Protein AF-A0A381U786-F1 (afdb_monomer)

Solvent-accessible surface area (backbone atoms only — not comparable to full-atom values): 12556 Å² total; per-residue (Å²): 132,54,75,67,54,52,50,57,49,50,54,49,52,55,44,43,75,71,42,46,46,66,39,57,72,70,35,38,43,73,55,96,91,42,82,35,57,46,46,59,68,24,61,77,84,51,78,73,57,47,54,58,51,51,55,47,50,65,61,46,73,80,44,88,64,37,34,36,37,26,42,54,29,33,41,22,61,64,54,49,52,44,41,74,76,36,84,53,39,46,34,36,29,24,22,71,48,67,64,13,50,54,43,19,50,52,33,23,56,77,72,72,35,54,94,41,48,48,79,39,84,28,63,80,70,68,62,49,54,94,84,46,58,26,44,30,41,38,30,67,54,26,41,40,25,50,84,50,46,87,73,44,59,62,42,50,53,76,46,35,36,63,78,62,38,47,5,38,86,77,15,50,52,55,58,49,51,45,33,72,51,43,59,75,37,36,37,74,67,11,39,38,38,33,48,54,52,86,90,41,63,66,62,51,46,51,49,32,48,74,53,65,44,78,40,66,49,72,45,59,48,99,84,69,44,65,32,31,44,40,36,33,38,56,117

Secondary structure (DSSP, 8-state):
--HHHHHHHHHHHHHHHTT--HHHHHTEEEETTEEEE--TTSPPPPHHHHHHHHHHHHHHTT-SS-EEEEET-TTTHHHHHHHHH-TT-EEEEEES-HHHHHHHHHHHHHHT-TTTEEEEE-SGGGGSPTT--EEEEEE----B-GGGGGGS-HHHHTTS-GGGTB--TTS-HHHHHHHHHGGGGEEEEEEEEEE--TT-HHHHHHHHHHTT-SEEEEEE-TTS-EEEEEEEPP-

Sequence (235 aa):
MTAEDLDRFSQRVERRTRREPLQHILGTANFLGYDFQVSAEVLIPRPETELLVELALEFLRHLPNPSVFDLGTGSGCIALALAKRCSKAGIIGSDVSKEALVLARANAVSLGTLGQVEFRHADGLAALAKGEQVDLILSNPPYIPTANIDTLQPEVRDHDPRLALDGGADGMLFYRLLAEEGQSHLKSGAKLMAEFGDGQAAAIVDLFSQAGWPSVTTANDLSHQPRIVIASAGH

Mean predicted aligned error: 3.41 Å

Radius of gyration: 18.09 Å; Cα contacts (8 Å, |Δi|>4): 467; chains: 1; bounding box: 55×30×48 Å

Organism: NCBI:txid408172

pLDDT: mean 95.6, std 4.02, range [63.59, 98.81]

Structure (mmCIF, N/CA/C/O backbone):
data_AF-A0A381U786-F1
#
_entry.id   AF-A0A381U786-F1
#
loop_
_atom_site.group_PDB
_atom_site.id
_atom_site.type_symbol
_atom_site.label_atom_id
_atom_site.label_alt_id
_atom_site.label_comp_id
_atom_site.label_asym_id
_atom_site.label_entity_id
_atom_site.label_seq_id
_atom_site.pdbx_PDB_ins_code
_atom_site.Cartn_x
_atom_site.Cartn_y
_atom_site.Cartn_z
_atom_site.occupancy
_atom_site.B_iso_or_equiv
_atom_site.auth_seq_id
_atom_site.auth_comp_id
_atom_site.auth_asym_id
_atom_site.auth_atom_id
_atom_site.pdbx_PDB_model_num
ATOM 1 N N . MET A 1 1 ? 30.658 10.415 -23.463 1.00 66.88 1 MET A N 1
ATOM 2 C CA . MET A 1 1 ? 29.997 9.100 -23.565 1.00 66.88 1 MET A CA 1
ATOM 3 C C . MET A 1 1 ? 31.006 8.118 -24.109 1.00 66.88 1 MET A C 1
ATOM 5 O O . MET A 1 1 ? 31.568 8.380 -25.169 1.00 66.88 1 MET A O 1
ATOM 9 N N . THR A 1 2 ? 31.290 7.060 -23.359 1.00 91.00 2 THR A N 1
ATOM 10 C CA . THR A 1 2 ? 32.125 5.947 -23.829 1.00 91.00 2 THR A CA 1
ATOM 11 C C . THR A 1 2 ? 31.321 5.037 -24.768 1.00 91.00 2 THR A C 1
ATOM 13 O O . THR A 1 2 ? 30.099 5.168 -24.874 1.00 91.00 2 THR A O 1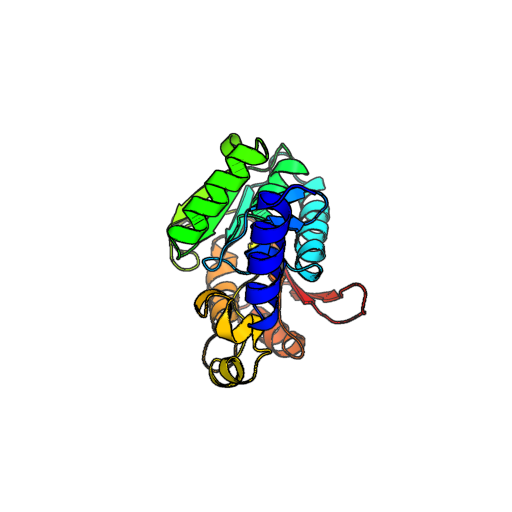
ATOM 16 N N . ALA A 1 3 ? 31.988 4.105 -25.454 1.00 88.44 3 ALA A N 1
ATOM 17 C CA . ALA A 1 3 ? 31.300 3.072 -26.234 1.00 88.44 3 ALA A CA 1
ATOM 18 C C . ALA A 1 3 ? 30.391 2.192 -25.348 1.00 88.44 3 ALA A C 1
ATOM 20 O O . ALA A 1 3 ? 29.288 1.846 -25.756 1.00 88.44 3 ALA A O 1
ATOM 21 N N . GLU A 1 4 ? 30.812 1.914 -24.110 1.00 88.06 4 GLU A N 1
ATOM 22 C CA . GLU A 1 4 ? 30.014 1.186 -23.113 1.00 88.06 4 GLU A CA 1
ATOM 23 C C . GLU A 1 4 ? 28.773 1.978 -22.666 1.00 88.06 4 GLU A C 1
ATOM 25 O O . GLU A 1 4 ? 27.695 1.406 -22.497 1.00 88.06 4 GLU A O 1
ATOM 30 N N . ASP A 1 5 ? 28.881 3.305 -22.515 1.00 87.94 5 ASP A N 1
ATOM 31 C CA . ASP A 1 5 ? 27.724 4.152 -22.197 1.00 87.94 5 ASP A CA 1
ATOM 32 C C . ASP A 1 5 ? 26.685 4.144 -23.328 1.00 87.94 5 ASP A C 1
ATOM 34 O O . ASP A 1 5 ? 25.482 4.129 -23.061 1.00 87.94 5 ASP A O 1
ATOM 38 N N . LEU A 1 6 ? 27.148 4.160 -24.583 1.00 89.88 6 LEU A N 1
ATOM 39 C CA . LEU A 1 6 ? 26.306 4.089 -25.782 1.00 89.88 6 LEU A CA 1
ATOM 40 C C . LEU A 1 6 ? 25.587 2.743 -25.897 1.00 89.88 6 LEU A C 1
ATOM 42 O O . LEU A 1 6 ? 24.395 2.719 -26.211 1.00 89.88 6 LEU A O 1
ATOM 46 N N . ASP A 1 7 ? 26.283 1.644 -25.614 1.00 91.94 7 ASP A N 1
ATOM 47 C CA . ASP A 1 7 ? 25.706 0.299 -25.619 1.00 91.94 7 ASP A CA 1
ATOM 48 C C . ASP A 1 7 ? 24.622 0.156 -24.537 1.00 91.94 7 ASP A C 1
ATOM 50 O O . ASP A 1 7 ? 23.469 -0.162 -24.837 1.00 91.94 7 ASP A O 1
ATOM 54 N N . ARG A 1 8 ? 24.927 0.549 -23.291 1.00 90.31 8 ARG A N 1
ATOM 55 C CA . ARG A 1 8 ? 23.951 0.540 -22.187 1.00 90.31 8 ARG A CA 1
ATOM 56 C C . ARG A 1 8 ? 22.736 1.426 -22.475 1.00 90.31 8 ARG A C 1
ATOM 58 O O . ARG A 1 8 ? 21.612 1.061 -22.131 1.00 90.31 8 ARG A O 1
ATOM 65 N N . PHE A 1 9 ? 22.938 2.597 -23.079 1.00 92.25 9 PHE A N 1
ATOM 66 C CA . PHE A 1 9 ? 21.837 3.470 -23.490 1.00 92.25 9 PHE A CA 1
ATOM 67 C C . PHE A 1 9 ? 20.965 2.807 -24.563 1.00 92.25 9 PHE A C 1
ATOM 69 O O . PHE A 1 9 ? 19.743 2.781 -24.421 1.00 92.25 9 PHE A O 1
ATOM 76 N N . SER A 1 10 ? 21.581 2.219 -25.587 1.00 93.94 10 SER A N 1
ATOM 77 C CA . SER A 1 10 ? 20.871 1.557 -26.687 1.00 93.94 10 SER A CA 1
ATOM 78 C C . SER A 1 10 ? 20.023 0.384 -26.189 1.00 93.94 10 SER A C 1
ATOM 80 O O . SER A 1 10 ? 18.850 0.288 -26.545 1.00 93.94 10 SER A O 1
ATOM 82 N N . GLN A 1 11 ? 20.555 -0.432 -25.274 1.00 94.19 11 GLN A N 1
ATOM 83 C CA . GLN A 1 11 ? 19.814 -1.529 -24.638 1.00 94.19 11 GLN A CA 1
ATOM 84 C C . GLN A 1 11 ? 18.596 -1.033 -23.840 1.00 94.19 11 GLN A C 1
ATOM 86 O O . GLN A 1 11 ? 17.520 -1.630 -23.891 1.00 94.19 11 GLN A O 1
ATOM 91 N N . ARG A 1 12 ? 18.728 0.086 -23.113 1.00 95.25 12 ARG A N 1
ATOM 92 C CA . ARG A 1 12 ? 17.601 0.701 -22.387 1.00 95.25 12 ARG A CA 1
ATOM 93 C C . ARG A 1 12 ? 16.535 1.239 -23.338 1.00 95.25 12 ARG A C 1
ATOM 95 O O . ARG A 1 12 ? 15.347 1.079 -23.066 1.00 95.25 12 ARG A O 1
ATOM 102 N N . VAL A 1 13 ? 16.942 1.848 -24.452 1.00 95.62 13 VAL A N 1
ATOM 103 C CA . VAL A 1 13 ? 16.013 2.309 -25.493 1.00 95.62 13 VAL A CA 1
ATOM 104 C C . VAL A 1 13 ? 15.266 1.123 -26.100 1.00 95.62 13 VAL A C 1
ATOM 106 O O . VAL A 1 13 ? 14.046 1.188 -26.211 1.00 95.62 13 VAL A O 1
ATOM 109 N N . GLU A 1 14 ? 15.950 0.022 -26.414 1.00 95.94 14 GLU A N 1
ATOM 110 C CA . GLU A 1 14 ? 15.326 -1.195 -26.950 1.00 95.94 14 GLU A CA 1
ATOM 111 C C . GLU A 1 14 ? 14.306 -1.812 -25.980 1.00 95.94 14 GLU A C 1
ATOM 113 O O . GLU A 1 14 ? 13.208 -2.194 -26.380 1.00 95.94 14 GLU A O 1
ATOM 118 N N . ARG A 1 15 ? 14.614 -1.853 -24.681 1.00 95.62 15 ARG A N 1
ATOM 119 C CA . ARG A 1 15 ? 13.635 -2.248 -23.656 1.00 95.62 15 ARG A CA 1
ATOM 120 C C . ARG A 1 15 ? 12.416 -1.321 -23.658 1.00 95.62 15 ARG A C 1
ATOM 122 O O . ARG A 1 15 ? 11.277 -1.789 -23.662 1.00 95.62 15 ARG A O 1
ATOM 129 N N . ARG A 1 16 ? 12.628 -0.003 -23.759 1.00 95.94 16 ARG A N 1
ATOM 130 C CA . ARG A 1 16 ? 11.529 0.975 -23.800 1.00 95.94 16 ARG A CA 1
ATOM 131 C C . ARG A 1 16 ? 10.672 0.856 -25.062 1.00 95.94 16 ARG A C 1
ATOM 133 O O . ARG A 1 16 ? 9.459 1.044 -24.967 1.00 95.94 16 ARG A O 1
ATOM 140 N N . THR A 1 17 ? 11.240 0.517 -26.225 1.00 95.25 17 THR A N 1
ATOM 141 C CA . THR A 1 17 ? 10.441 0.299 -27.451 1.00 95.25 17 THR A CA 1
ATOM 142 C C . THR A 1 17 ? 9.514 -0.911 -27.333 1.00 95.25 17 THR A C 1
ATOM 144 O O . THR A 1 17 ? 8.448 -0.917 -27.947 1.00 95.25 17 THR A O 1
ATOM 147 N N . ARG A 1 18 ? 9.845 -1.882 -26.470 1.00 94.19 18 ARG A N 1
ATOM 148 C CA . ARG A 1 18 ? 8.978 -3.013 -26.084 1.00 94.19 18 ARG A CA 1
ATOM 149 C C . ARG A 1 18 ? 7.947 -2.665 -25.008 1.00 94.19 18 ARG A C 1
ATOM 151 O O . ARG A 1 18 ? 7.365 -3.558 -24.401 1.00 94.19 18 ARG A O 1
ATOM 158 N N . ARG A 1 19 ? 7.713 -1.371 -24.776 1.00 94.62 19 ARG A N 1
ATOM 159 C CA . ARG A 1 19 ? 6.776 -0.848 -23.775 1.00 94.62 19 ARG A CA 1
ATOM 160 C C . ARG A 1 19 ? 7.134 -1.208 -22.332 1.00 94.62 19 ARG A C 1
ATOM 162 O O . ARG A 1 19 ? 6.302 -1.002 -21.462 1.00 94.62 19 ARG A O 1
ATOM 169 N N . GLU A 1 20 ? 8.359 -1.650 -22.043 1.00 94.62 20 GLU A N 1
ATOM 170 C CA . GLU A 1 20 ? 8.771 -1.851 -20.653 1.00 94.62 20 GLU A CA 1
ATOM 171 C C . GLU A 1 20 ? 8.725 -0.505 -19.896 1.00 94.62 20 GLU A C 1
ATOM 173 O O . GLU A 1 20 ? 9.174 0.516 -20.450 1.00 94.62 20 GLU A O 1
ATOM 178 N N . PRO A 1 21 ? 8.148 -0.449 -18.680 1.00 94.19 21 PRO A N 1
ATOM 179 C CA . PRO A 1 21 ? 8.106 0.770 -17.884 1.00 94.19 21 PRO A CA 1
ATOM 180 C C . PRO A 1 21 ? 9.503 1.337 -17.627 1.00 94.19 21 PRO A C 1
ATOM 182 O O . PRO A 1 21 ? 10.450 0.605 -17.337 1.00 94.19 21 PRO A O 1
ATOM 185 N N . LEU A 1 22 ? 9.642 2.666 -17.690 1.00 94.25 22 LEU A N 1
ATOM 186 C CA . LEU A 1 22 ? 10.935 3.330 -17.490 1.00 94.25 22 LEU A CA 1
ATOM 187 C C . LEU A 1 22 ? 11.546 2.979 -16.126 1.00 94.25 22 LEU A C 1
ATOM 189 O O . LEU A 1 22 ? 12.752 2.783 -16.022 1.00 94.25 22 LEU A O 1
ATOM 193 N N . GLN A 1 23 ? 10.714 2.854 -15.099 1.00 95.62 23 GLN A N 1
ATOM 194 C CA . GLN A 1 23 ? 11.118 2.524 -13.741 1.00 95.62 23 GLN A CA 1
ATOM 195 C C . GLN A 1 23 ? 11.727 1.117 -13.658 1.00 95.62 23 GLN A C 1
ATOM 197 O O . GLN A 1 23 ? 12.756 0.951 -13.016 1.00 95.62 23 GLN A O 1
ATOM 202 N N . HIS A 1 24 ? 11.193 0.126 -14.383 1.00 93.50 24 HIS A N 1
ATOM 203 C CA . HIS A 1 24 ? 11.803 -1.213 -14.486 1.00 93.50 24 HIS A CA 1
ATOM 204 C C . HIS A 1 24 ? 13.113 -1.196 -15.287 1.00 93.50 24 HIS A C 1
ATOM 206 O O . HIS A 1 24 ? 14.070 -1.905 -14.965 1.00 93.50 24 HIS A O 1
ATOM 212 N N . ILE A 1 25 ? 13.211 -0.327 -16.296 1.00 94.19 25 ILE A N 1
ATOM 213 C CA . ILE A 1 25 ? 14.449 -0.129 -17.064 1.00 94.19 25 ILE A CA 1
ATOM 214 C C . ILE A 1 25 ? 15.551 0.497 -16.198 1.00 94.19 25 ILE A C 1
ATOM 216 O O . ILE A 1 25 ? 16.721 0.117 -16.313 1.00 94.19 25 ILE A O 1
ATOM 220 N N . LEU A 1 26 ? 15.191 1.461 -15.349 1.00 94.31 26 LEU A N 1
ATOM 221 C CA . LEU A 1 26 ? 16.103 2.139 -14.426 1.00 94.31 26 LEU A CA 1
ATOM 222 C C . LEU A 1 26 ? 16.361 1.332 -13.144 1.00 94.31 26 LEU A C 1
ATOM 224 O O . LEU A 1 26 ? 17.402 1.523 -12.520 1.00 94.31 26 LEU A O 1
ATOM 228 N N . GLY A 1 27 ? 15.452 0.424 -12.787 1.00 95.62 27 GLY A N 1
ATOM 229 C CA . GLY A 1 27 ? 15.456 -0.337 -11.537 1.00 95.62 27 GLY A CA 1
ATOM 230 C C . GLY A 1 27 ? 15.016 0.478 -10.319 1.00 95.62 27 GLY A C 1
ATOM 231 O O . GLY A 1 27 ? 15.157 -0.001 -9.197 1.00 95.62 27 GLY A O 1
ATOM 232 N N . THR A 1 28 ? 14.521 1.705 -10.513 1.00 96.56 28 THR A N 1
ATOM 233 C CA . THR A 1 28 ? 14.119 2.606 -9.429 1.00 96.56 28 THR A CA 1
ATOM 234 C C . THR A 1 28 ? 12.859 3.406 -9.758 1.00 96.56 28 THR A C 1
ATOM 236 O O . THR A 1 28 ? 12.573 3.714 -10.918 1.00 96.56 28 THR A O 1
ATOM 239 N N . ALA A 1 29 ? 12.115 3.768 -8.715 1.00 96.56 29 ALA A N 1
ATOM 240 C CA . ALA A 1 29 ? 10.986 4.687 -8.755 1.00 96.56 29 ALA A CA 1
ATOM 241 C C . ALA A 1 29 ? 11.076 5.661 -7.572 1.00 96.56 29 ALA A C 1
ATOM 243 O O . ALA A 1 29 ? 11.415 5.256 -6.461 1.00 96.56 29 ALA A O 1
ATOM 244 N N . ASN A 1 30 ? 10.771 6.938 -7.809 1.00 96.75 30 ASN A N 1
ATOM 245 C CA . ASN A 1 30 ? 10.670 7.919 -6.734 1.00 96.75 30 ASN A CA 1
ATOM 246 C C . ASN A 1 30 ? 9.259 7.885 -6.138 1.00 96.75 30 ASN A C 1
ATOM 248 O O . ASN A 1 30 ? 8.284 7.846 -6.887 1.00 96.75 30 ASN A O 1
ATOM 252 N N . PHE A 1 31 ? 9.166 7.900 -4.812 1.00 97.31 31 PHE A N 1
ATOM 253 C CA . PHE A 1 31 ? 7.909 7.966 -4.074 1.00 97.31 31 PHE A CA 1
ATOM 254 C C . PHE A 1 31 ? 8.119 8.800 -2.810 1.00 97.31 31 PHE A C 1
ATOM 256 O O . PHE A 1 31 ? 9.002 8.503 -1.995 1.00 97.31 31 PHE A O 1
ATOM 263 N N . LEU A 1 32 ? 7.352 9.880 -2.654 1.00 95.69 32 LEU A N 1
ATOM 264 C CA . LEU A 1 32 ? 7.455 10.833 -1.542 1.00 95.69 32 LEU A CA 1
ATOM 265 C C . LEU A 1 32 ? 8.864 11.417 -1.325 1.00 95.69 32 LEU A C 1
ATOM 267 O O . LEU A 1 32 ? 9.241 11.757 -0.194 1.00 95.69 32 LEU A O 1
ATOM 271 N N . GLY A 1 33 ? 9.634 11.557 -2.407 1.00 95.44 33 GLY A N 1
ATOM 272 C CA . GLY A 1 33 ? 11.005 12.069 -2.386 1.00 95.44 33 GLY A CA 1
ATOM 273 C C . GLY A 1 33 ? 12.069 11.033 -2.011 1.00 95.44 33 GLY A C 1
ATOM 274 O O . GLY A 1 33 ? 13.228 11.408 -1.837 1.00 95.44 33 GLY A O 1
ATOM 275 N N . TYR A 1 34 ? 11.711 9.752 -1.901 1.00 96.62 34 TYR A N 1
ATOM 276 C CA . TYR A 1 34 ? 12.648 8.650 -1.679 1.00 96.62 34 TYR A CA 1
ATOM 277 C C . TYR A 1 34 ? 12.737 7.759 -2.915 1.00 96.62 34 TYR A C 1
ATOM 279 O O . TYR A 1 34 ? 11.727 7.483 -3.559 1.00 96.62 34 TYR A O 1
ATOM 287 N N . ASP A 1 35 ? 13.941 7.280 -3.219 1.00 96.94 35 ASP A N 1
ATOM 288 C CA . ASP A 1 35 ? 14.151 6.334 -4.309 1.00 96.94 35 ASP A CA 1
ATOM 289 C C . ASP A 1 35 ? 13.998 4.900 -3.798 1.00 96.94 35 ASP A C 1
ATOM 291 O O . ASP A 1 35 ? 14.733 4.448 -2.915 1.00 96.94 35 ASP A O 1
ATOM 295 N N . PHE A 1 36 ? 13.043 4.186 -4.383 1.00 97.69 36 PHE A N 1
ATOM 296 C CA . PHE A 1 36 ? 12.785 2.774 -4.145 1.00 97.69 36 PHE A CA 1
ATOM 297 C C . PHE A 1 36 ? 13.307 1.959 -5.314 1.00 97.69 36 PHE A C 1
ATOM 299 O O . PHE A 1 36 ? 13.051 2.287 -6.471 1.00 97.69 36 PHE A O 1
ATOM 306 N N . GLN A 1 37 ? 14.002 0.869 -5.020 1.00 97.62 37 GLN A N 1
ATOM 307 C CA . GLN A 1 37 ? 14.267 -0.179 -5.991 1.00 97.62 37 GLN A CA 1
ATOM 308 C C . GLN A 1 37 ? 12.944 -0.836 -6.393 1.00 97.62 37 GLN A C 1
ATOM 310 O O . GLN A 1 37 ? 1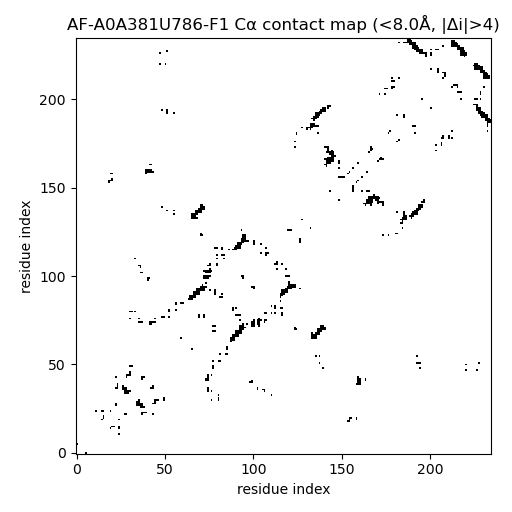2.113 -1.149 -5.533 1.00 97.62 37 GLN A O 1
ATOM 315 N N . VAL A 1 38 ? 12.766 -1.046 -7.695 1.00 96.25 38 VAL A N 1
ATOM 316 C CA . VAL A 1 38 ? 11.599 -1.715 -8.286 1.00 96.25 38 VAL A CA 1
ATOM 317 C C . VAL A 1 38 ? 12.042 -2.767 -9.298 1.00 96.25 38 VAL A C 1
ATOM 319 O O . VAL A 1 38 ? 13.110 -2.660 -9.906 1.00 96.25 38 VAL A O 1
ATOM 322 N N . SER A 1 39 ? 11.212 -3.785 -9.484 1.00 92.75 39 SER A N 1
ATOM 323 C CA . SER A 1 39 ? 11.396 -4.855 -10.464 1.00 92.75 39 SER A CA 1
ATOM 324 C C . SER A 1 39 ? 10.029 -5.347 -10.941 1.00 92.75 39 SER A C 1
ATOM 326 O O . SER A 1 39 ? 9.010 -4.968 -10.373 1.00 92.75 39 SER A O 1
ATOM 328 N N . ALA A 1 40 ? 10.012 -6.249 -11.925 1.00 91.25 40 ALA A N 1
ATOM 329 C CA . ALA A 1 40 ? 8.784 -6.876 -12.427 1.00 91.25 40 ALA A CA 1
ATOM 330 C C . ALA A 1 40 ? 8.010 -7.705 -11.374 1.00 91.25 40 ALA A C 1
ATOM 332 O O . ALA A 1 40 ? 6.904 -8.161 -11.643 1.00 91.25 40 ALA A O 1
ATOM 333 N N . GLU A 1 41 ? 8.579 -7.908 -10.181 1.00 91.94 41 GLU A N 1
ATOM 334 C CA . GLU A 1 41 ? 7.953 -8.651 -9.080 1.00 91.94 41 GLU A CA 1
ATOM 335 C C . GLU A 1 41 ? 6.983 -7.792 -8.253 1.00 91.94 41 GLU A C 1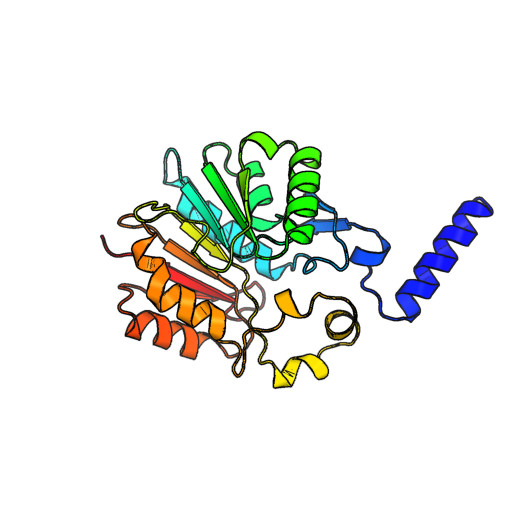
ATOM 337 O O . GLU A 1 41 ? 6.274 -8.316 -7.396 1.00 91.94 41 GLU A O 1
ATOM 342 N N . VAL A 1 42 ? 6.949 -6.471 -8.470 1.00 93.25 42 VAL A N 1
ATOM 343 C CA . VAL A 1 42 ? 6.117 -5.537 -7.696 1.00 93.25 42 VAL A CA 1
ATOM 344 C C . VAL A 1 42 ? 5.438 -4.512 -8.592 1.00 93.25 42 VAL A C 1
ATOM 346 O O . VAL A 1 42 ? 5.939 -4.164 -9.657 1.00 93.25 42 VAL A O 1
ATOM 349 N N . LEU A 1 43 ? 4.316 -3.971 -8.120 1.00 93.44 43 LEU A N 1
ATOM 350 C CA . LEU A 1 43 ? 3.717 -2.793 -8.734 1.00 93.44 43 LEU A CA 1
ATOM 351 C C . LEU A 1 43 ? 4.640 -1.580 -8.544 1.00 93.44 43 LEU A C 1
ATOM 353 O O . LEU A 1 43 ? 5.122 -1.307 -7.439 1.00 93.44 43 LEU A O 1
ATOM 357 N N . ILE A 1 44 ? 4.860 -0.826 -9.620 1.00 94.50 44 ILE A N 1
ATOM 358 C CA . ILE A 1 44 ? 5.574 0.452 -9.556 1.00 94.50 44 ILE A CA 1
ATOM 359 C C . ILE A 1 44 ? 4.766 1.424 -8.675 1.00 94.50 44 ILE A C 1
ATOM 361 O O . ILE A 1 44 ? 3.592 1.647 -8.984 1.00 94.50 44 ILE A O 1
ATOM 365 N N . PRO A 1 45 ? 5.366 2.042 -7.634 1.00 93.62 45 PRO A N 1
ATOM 366 C CA . PRO A 1 45 ? 4.687 3.036 -6.805 1.00 93.62 45 PRO A CA 1
ATOM 367 C C . PRO A 1 45 ? 4.034 4.134 -7.649 1.00 93.62 45 PRO A C 1
ATOM 369 O O . PRO A 1 45 ? 4.657 4.675 -8.570 1.00 93.62 45 PRO A O 1
ATOM 372 N N . ARG A 1 46 ? 2.771 4.445 -7.351 1.00 90.44 46 ARG A N 1
ATOM 373 C CA . ARG A 1 46 ? 1.975 5.425 -8.096 1.00 90.44 46 ARG A CA 1
ATOM 374 C C . ARG A 1 46 ? 1.888 6.747 -7.325 1.00 90.44 46 ARG A C 1
ATOM 376 O O . ARG A 1 46 ? 1.837 6.712 -6.095 1.00 90.44 46 ARG A O 1
ATOM 383 N N . PRO A 1 47 ? 1.860 7.904 -8.013 1.00 87.81 47 PRO A N 1
ATOM 384 C CA . PRO A 1 47 ? 1.683 9.201 -7.359 1.00 87.81 47 PRO A CA 1
ATOM 385 C C . PRO A 1 47 ? 0.411 9.282 -6.506 1.00 87.81 47 PRO A C 1
ATOM 387 O O . PRO A 1 47 ? 0.417 9.892 -5.444 1.00 87.81 47 PRO A O 1
ATOM 390 N N . GLU A 1 48 ? -0.673 8.635 -6.928 1.00 88.00 48 GLU A N 1
ATOM 391 C CA . GLU A 1 48 ? -1.943 8.596 -6.199 1.00 88.00 48 GLU A CA 1
ATOM 392 C C . GLU A 1 48 ? -1.788 7.941 -4.816 1.00 88.00 48 GLU A C 1
ATOM 394 O O . GLU A 1 48 ? -2.387 8.402 -3.843 1.00 88.00 48 GLU A O 1
ATOM 399 N N . THR A 1 49 ? -0.904 6.945 -4.696 1.00 94.31 49 THR A N 1
ATOM 400 C CA . THR A 1 49 ? -0.597 6.261 -3.432 1.00 94.31 49 THR A CA 1
ATOM 401 C C . THR A 1 49 ? 0.121 7.179 -2.431 1.00 94.31 49 THR A C 1
ATOM 403 O O . THR A 1 49 ? 0.114 6.911 -1.228 1.00 94.31 49 THR A O 1
ATOM 406 N N . GLU A 1 50 ? 0.706 8.300 -2.869 1.00 96.06 50 GLU A N 1
ATOM 407 C CA . GLU A 1 50 ? 1.295 9.288 -1.955 1.00 96.06 50 GLU A CA 1
ATOM 408 C C . GLU A 1 50 ? 0.231 9.897 -1.030 1.00 96.06 50 GLU A C 1
ATOM 410 O O . GLU A 1 50 ? 0.481 10.053 0.169 1.00 96.06 50 GLU A O 1
ATOM 415 N N . LEU A 1 51 ? -0.988 10.126 -1.540 1.00 96.25 51 LEU A N 1
ATOM 416 C CA . LEU A 1 51 ? -2.116 10.631 -0.751 1.00 96.25 51 LEU A CA 1
ATOM 417 C C . LEU A 1 51 ? -2.480 9.684 0.401 1.00 96.25 51 LEU A C 1
ATOM 419 O O . LEU A 1 51 ? -2.786 10.139 1.503 1.00 96.25 51 LEU A O 1
ATOM 423 N N . LEU A 1 52 ? -2.426 8.366 0.174 1.00 97.88 52 LEU A N 1
ATOM 424 C CA . LEU A 1 52 ? -2.695 7.369 1.214 1.00 97.88 52 LEU A CA 1
ATOM 425 C C . LEU A 1 52 ? -1.735 7.538 2.401 1.00 97.88 52 LEU A C 1
ATOM 427 O O . LEU A 1 52 ? -2.156 7.520 3.559 1.00 97.88 52 LEU A O 1
ATOM 431 N N . VAL A 1 53 ? -0.449 7.758 2.119 1.00 98.06 53 VAL A N 1
ATOM 432 C CA . VAL A 1 53 ? 0.575 7.984 3.148 1.00 98.06 53 VAL A CA 1
ATOM 433 C C . VAL A 1 53 ? 0.396 9.343 3.828 1.00 98.06 53 VAL A C 1
ATOM 435 O O . VAL A 1 53 ? 0.598 9.448 5.038 1.00 98.06 53 VAL A O 1
ATOM 438 N N . GLU A 1 54 ? -0.001 10.385 3.102 1.00 97.38 54 GLU A N 1
ATOM 439 C CA . GLU A 1 54 ? -0.287 11.701 3.689 1.00 97.38 54 GLU A CA 1
ATOM 440 C C . GLU A 1 54 ? -1.449 11.646 4.690 1.00 97.38 54 GLU A C 1
ATOM 442 O O . GLU A 1 54 ? -1.309 12.114 5.825 1.00 97.38 54 GLU A O 1
ATOM 447 N N . LEU A 1 55 ? -2.557 11.001 4.315 1.00 98.00 55 LEU A N 1
ATOM 448 C CA . LEU A 1 55 ? -3.719 10.789 5.185 1.00 98.00 55 LEU A CA 1
ATOM 449 C C . LEU A 1 55 ? -3.365 9.932 6.406 1.00 98.00 55 LEU A C 1
ATOM 451 O O . LEU A 1 55 ? -3.789 10.230 7.528 1.00 98.00 55 LEU A O 1
ATOM 455 N N . ALA A 1 56 ? -2.544 8.899 6.205 1.00 98.25 56 ALA A N 1
ATOM 456 C CA . ALA A 1 56 ? -2.008 8.095 7.292 1.00 98.25 56 ALA A CA 1
ATOM 457 C C . ALA A 1 56 ? -1.215 8.966 8.276 1.00 98.25 56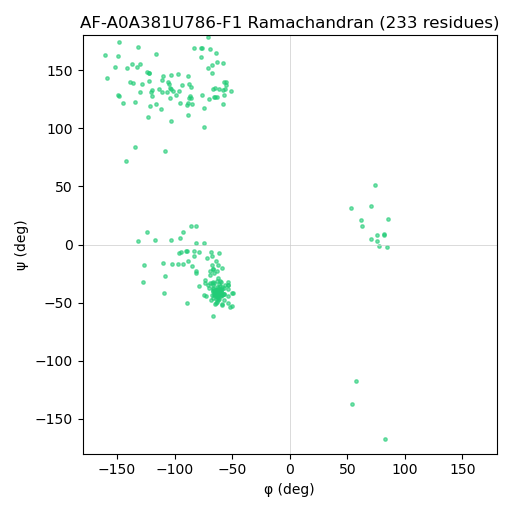 ALA A C 1
ATOM 459 O O . ALA A 1 56 ? -1.506 8.965 9.469 1.00 98.25 56 ALA A O 1
ATOM 460 N N . LEU A 1 57 ? -0.259 9.768 7.802 1.00 98.00 57 LEU A N 1
ATOM 461 C CA . LEU A 1 57 ? 0.549 10.642 8.660 1.00 98.00 57 LEU A CA 1
ATOM 462 C C . LEU A 1 57 ? -0.298 11.662 9.427 1.00 98.00 57 LEU A C 1
ATOM 464 O O . LEU A 1 57 ? -0.023 11.916 10.604 1.00 98.00 57 LEU A O 1
ATOM 468 N N . GLU A 1 58 ? -1.335 12.221 8.800 1.00 97.62 58 GLU A N 1
ATOM 469 C CA . GLU A 1 58 ? -2.259 13.129 9.477 1.00 97.62 58 GLU A CA 1
ATOM 470 C C . GLU A 1 58 ? -2.977 12.451 10.648 1.00 97.62 58 GLU A C 1
ATOM 472 O O . GLU A 1 58 ? -3.103 13.042 11.722 1.00 97.62 58 GLU A O 1
ATOM 477 N N . PHE A 1 59 ? -3.421 11.210 10.469 1.00 97.12 59 PHE A N 1
ATOM 478 C CA . PHE A 1 59 ? -4.049 10.448 11.541 1.00 97.12 59 PHE A CA 1
ATOM 479 C C . PHE A 1 59 ? -3.040 10.078 12.642 1.00 97.12 59 PHE A C 1
ATOM 481 O O . PHE A 1 59 ? -3.286 10.311 13.828 1.00 97.12 59 PHE A O 1
ATOM 488 N N . LEU A 1 60 ? -1.872 9.565 12.253 1.00 96.94 60 LEU A N 1
ATOM 489 C CA . LEU A 1 60 ? -0.864 9.035 13.171 1.00 96.94 60 LEU A CA 1
ATOM 490 C C . LEU A 1 60 ? -0.188 10.109 14.034 1.00 96.94 60 LEU A C 1
ATOM 492 O O . LEU A 1 60 ? 0.250 9.795 15.141 1.00 96.94 60 LEU A O 1
ATOM 496 N N . ARG A 1 61 ? -0.115 11.375 13.590 1.00 94.94 61 ARG A N 1
ATOM 497 C CA . ARG A 1 61 ? 0.557 12.463 14.342 1.00 94.94 61 ARG A CA 1
ATOM 498 C C . ARG A 1 61 ? -0.026 12.708 15.738 1.00 94.94 61 ARG A C 1
ATOM 500 O O . ARG A 1 61 ? 0.629 13.324 16.576 1.00 94.94 61 ARG A O 1
ATOM 507 N N . HIS A 1 62 ? -1.260 12.266 15.972 1.00 91.88 62 HIS A N 1
ATOM 508 C CA . HIS A 1 62 ? -1.963 12.412 17.245 1.00 91.88 62 HIS A CA 1
ATOM 509 C C . HIS A 1 62 ? -1.735 11.231 18.202 1.00 91.88 62 HIS A C 1
ATOM 511 O O . HIS A 1 62 ? -2.172 11.290 19.351 1.00 91.88 62 HIS A O 1
ATOM 517 N N . LEU A 1 63 ? -1.039 10.180 17.758 1.00 95.19 63 LEU A N 1
ATOM 518 C CA . LEU A 1 63 ? -0.786 8.965 18.525 1.00 95.19 63 LEU A CA 1
ATOM 519 C C . LEU A 1 63 ? 0.670 8.926 19.025 1.00 95.19 63 LEU A C 1
ATOM 521 O O . LEU A 1 63 ? 1.590 9.275 18.284 1.00 95.19 63 LEU A O 1
ATOM 525 N N . PRO A 1 64 ? 0.924 8.502 20.278 1.00 93.00 64 PRO A N 1
ATOM 526 C CA . PRO A 1 64 ? 2.267 8.550 20.851 1.00 93.00 64 PRO A CA 1
ATOM 527 C C . PRO A 1 64 ? 3.226 7.504 20.263 1.00 93.00 64 PRO A C 1
ATOM 529 O O . PRO A 1 64 ? 4.365 7.858 19.975 1.00 93.00 64 PRO A O 1
ATOM 532 N N . ASN A 1 65 ? 2.781 6.253 20.095 1.00 95.19 65 ASN A N 1
ATOM 533 C CA . ASN A 1 65 ? 3.554 5.131 19.540 1.00 95.19 65 ASN A CA 1
ATOM 534 C C . ASN A 1 65 ? 2.626 4.272 18.662 1.00 95.19 65 ASN A C 1
ATOM 536 O O . ASN A 1 65 ? 2.174 3.213 19.108 1.00 95.19 65 ASN A O 1
ATOM 540 N N . PRO A 1 66 ? 2.225 4.769 17.481 1.00 97.19 66 PRO A N 1
ATOM 541 C CA . PRO A 1 66 ? 1.239 4.077 16.670 1.00 97.19 66 PRO A CA 1
ATOM 542 C C . PRO A 1 66 ? 1.768 2.752 16.122 1.00 97.19 66 PRO A C 1
ATOM 544 O O . PRO A 1 66 ? 2.943 2.617 15.794 1.00 97.19 66 PRO A O 1
ATOM 547 N N . SER A 1 67 ? 0.867 1.794 15.971 1.00 98.12 67 SER A N 1
ATOM 548 C CA . SER A 1 67 ? 1.091 0.534 15.266 1.00 98.12 67 SER A CA 1
ATOM 549 C C . SER A 1 67 ? 0.357 0.554 13.930 1.00 98.12 67 SER A C 1
ATOM 551 O O . SER A 1 67 ? -0.817 0.923 13.880 1.00 98.12 67 SER A O 1
ATOM 553 N N . VAL A 1 68 ? 1.049 0.188 12.854 1.00 98.62 68 VAL A N 1
ATOM 554 C CA . VAL A 1 68 ? 0.538 0.250 11.480 1.00 98.62 68 VAL A CA 1
ATOM 555 C C . VAL A 1 68 ? 0.727 -1.099 10.801 1.00 98.62 68 VAL A C 1
ATOM 557 O O . VAL A 1 68 ? 1.786 -1.710 10.928 1.00 98.62 68 VAL A O 1
ATOM 560 N N . PHE A 1 69 ? -0.277 -1.537 10.052 1.00 98.81 69 PHE A N 1
ATOM 561 C CA . PHE A 1 69 ? -0.208 -2.706 9.186 1.00 98.81 69 PHE A CA 1
ATOM 562 C C . PHE A 1 69 ? -0.395 -2.285 7.725 1.00 98.81 69 PHE A C 1
ATOM 564 O O . PHE A 1 69 ? -1.419 -1.704 7.386 1.00 98.81 69 PHE A O 1
ATOM 571 N N . ASP A 1 70 ? 0.590 -2.5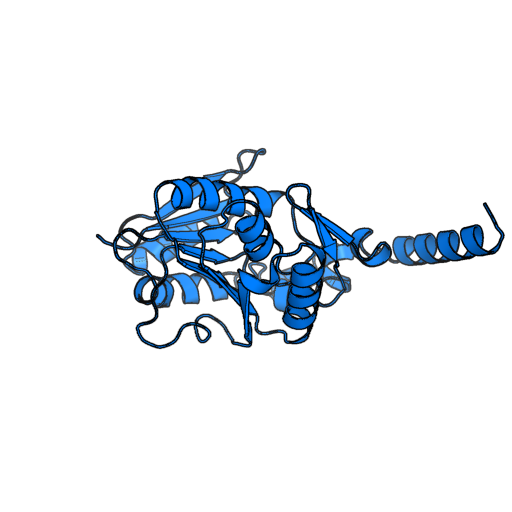65 6.879 1.00 98.81 70 ASP A N 1
ATOM 572 C CA . ASP A 1 70 ? 0.571 -2.338 5.432 1.00 98.81 70 ASP A CA 1
ATOM 573 C C . ASP A 1 70 ? 0.334 -3.679 4.717 1.00 98.81 70 ASP A C 1
ATOM 575 O O . ASP A 1 70 ? 1.202 -4.561 4.704 1.00 98.81 70 ASP A O 1
ATOM 579 N N . LEU A 1 71 ? -0.878 -3.861 4.192 1.00 98.56 71 LEU A N 1
ATOM 580 C CA . LEU A 1 71 ? -1.322 -5.064 3.493 1.00 98.56 71 LEU A CA 1
ATOM 581 C C . LEU A 1 71 ? -0.993 -4.968 2.001 1.00 98.56 71 LEU A C 1
ATOM 583 O O . LEU A 1 71 ? -1.514 -4.086 1.315 1.00 98.56 71 LEU A O 1
ATOM 587 N N . GLY A 1 72 ? -0.213 -5.924 1.492 1.00 98.06 72 GLY A N 1
ATOM 588 C CA . GLY A 1 72 ? 0.261 -5.907 0.105 1.00 98.06 72 GLY A CA 1
ATOM 589 C C . GLY A 1 72 ? 1.367 -4.871 -0.087 1.00 98.06 72 GLY A C 1
ATOM 590 O O . GLY A 1 72 ? 1.277 -4.006 -0.953 1.00 98.06 72 GLY A O 1
ATOM 591 N N . THR A 1 73 ? 2.390 -4.918 0.769 1.00 98.31 73 THR A N 1
ATOM 592 C CA . THR A 1 73 ? 3.426 -3.881 0.870 1.00 98.31 73 THR A CA 1
ATOM 593 C C . THR A 1 73 ? 4.251 -3.732 -0.416 1.00 98.31 73 THR A C 1
ATOM 595 O O . THR A 1 73 ? 4.831 -2.668 -0.656 1.00 98.31 73 THR A O 1
ATOM 598 N N . GLY A 1 74 ? 4.320 -4.763 -1.268 1.00 97.88 74 GLY A N 1
ATOM 599 C CA . GLY A 1 74 ? 5.007 -4.719 -2.556 1.00 97.88 74 GLY A CA 1
ATOM 600 C C . GLY A 1 74 ? 6.480 -4.335 -2.408 1.00 97.88 74 GLY A C 1
ATOM 601 O O . GLY A 1 74 ? 7.258 -5.013 -1.744 1.00 97.88 74 GLY A O 1
ATOM 602 N N . SER A 1 75 ? 6.870 -3.202 -2.998 1.00 97.69 75 SER A N 1
ATOM 603 C CA . SER A 1 75 ? 8.219 -2.622 -2.859 1.00 97.69 75 SER A CA 1
ATOM 604 C C . SER A 1 75 ? 8.537 -2.086 -1.452 1.00 97.69 75 SER A C 1
ATOM 606 O O . SER A 1 75 ? 9.666 -1.659 -1.194 1.00 97.69 75 SER A O 1
ATOM 608 N N . GLY A 1 76 ? 7.553 -2.067 -0.553 1.00 98.19 76 GLY A N 1
ATOM 609 C CA . GLY A 1 76 ? 7.612 -1.447 0.765 1.00 98.19 76 GLY A CA 1
ATOM 610 C C . GLY A 1 76 ? 7.346 0.058 0.752 1.00 98.19 76 GLY A C 1
ATOM 611 O O . GLY A 1 76 ? 7.584 0.710 1.764 1.00 98.19 76 GLY A O 1
ATOM 612 N N . CYS A 1 77 ? 6.917 0.646 -0.371 1.00 98.12 77 CYS A N 1
ATOM 613 C CA . CYS A 1 77 ? 6.874 2.104 -0.525 1.00 98.12 77 CYS A CA 1
ATOM 614 C C . CYS A 1 77 ? 6.017 2.820 0.535 1.00 98.12 77 CYS A C 1
ATOM 616 O O . CYS A 1 77 ? 6.484 3.800 1.118 1.00 98.12 77 CYS A O 1
ATOM 618 N N . ILE A 1 78 ? 4.836 2.288 0.870 1.00 98.56 78 ILE A N 1
ATOM 619 C CA . ILE A 1 78 ? 3.952 2.821 1.920 1.00 98.56 78 ILE A CA 1
ATOM 620 C C . ILE A 1 78 ? 4.612 2.660 3.298 1.00 98.56 78 ILE A C 1
ATOM 622 O O . ILE A 1 78 ? 4.917 3.660 3.958 1.00 98.56 78 ILE A O 1
ATOM 626 N N . ALA A 1 79 ? 4.887 1.418 3.719 1.00 98.44 79 ALA A N 1
ATOM 627 C CA . ALA A 1 79 ? 5.480 1.114 5.024 1.00 98.44 79 ALA A CA 1
ATOM 628 C C . ALA A 1 79 ? 6.786 1.881 5.294 1.00 98.44 79 ALA A C 1
ATOM 630 O O . ALA A 1 79 ? 6.995 2.431 6.378 1.00 98.44 79 ALA A O 1
ATOM 631 N N . LEU A 1 80 ? 7.681 1.951 4.310 1.00 98.50 80 LEU A N 1
ATOM 632 C CA . LEU A 1 80 ? 8.995 2.563 4.476 1.00 98.50 80 LEU A CA 1
ATOM 633 C C . LEU A 1 80 ? 8.936 4.088 4.415 1.00 98.50 80 LEU A C 1
ATOM 635 O O . LEU A 1 80 ? 9.650 4.733 5.184 1.00 98.50 80 LEU A O 1
ATOM 639 N N . ALA A 1 81 ? 8.076 4.684 3.582 1.00 98.06 81 ALA A N 1
ATOM 640 C CA . ALA A 1 81 ? 7.860 6.130 3.617 1.00 98.06 81 ALA A CA 1
ATOM 641 C C . ALA A 1 81 ? 7.283 6.572 4.972 1.00 98.06 81 ALA A C 1
ATOM 643 O O . ALA A 1 81 ? 7.733 7.576 5.535 1.00 98.06 81 ALA A O 1
ATOM 644 N N . LEU A 1 82 ? 6.365 5.786 5.546 1.00 97.94 82 LEU A N 1
ATOM 645 C CA . LEU A 1 82 ? 5.875 6.001 6.907 1.00 97.94 82 LEU A CA 1
ATOM 646 C C . LEU A 1 82 ? 6.992 5.876 7.944 1.00 97.94 82 LEU A C 1
ATOM 648 O O . LEU A 1 82 ? 7.135 6.778 8.765 1.00 97.94 82 LEU A O 1
ATOM 652 N N . ALA A 1 83 ? 7.847 4.853 7.866 1.00 97.38 83 ALA A N 1
ATOM 653 C CA . ALA A 1 83 ? 8.998 4.713 8.766 1.00 97.38 83 ALA A CA 1
ATOM 654 C C . ALA A 1 83 ? 9.987 5.894 8.669 1.00 97.38 83 ALA A C 1
ATOM 656 O O . ALA A 1 83 ? 10.635 6.258 9.652 1.00 97.38 83 ALA A O 1
ATOM 657 N N . LYS A 1 84 ? 10.123 6.525 7.493 1.00 97.31 84 LYS A N 1
ATOM 658 C CA . LYS A 1 84 ? 10.954 7.732 7.324 1.00 97.31 84 LYS A CA 1
ATOM 659 C C . LYS A 1 84 ? 10.320 8.984 7.926 1.00 97.31 84 LYS A C 1
ATOM 661 O O . LYS A 1 84 ? 11.057 9.862 8.374 1.00 97.31 84 LYS A O 1
ATOM 666 N N . ARG A 1 85 ? 8.989 9.088 7.910 1.00 96.44 85 ARG A N 1
ATOM 667 C CA . ARG A 1 85 ? 8.246 10.300 8.302 1.00 96.44 85 ARG A CA 1
ATOM 668 C C . ARG A 1 85 ? 7.630 10.227 9.707 1.00 96.44 85 ARG A C 1
ATOM 670 O O . ARG A 1 85 ? 7.318 11.268 10.278 1.00 96.44 85 ARG A O 1
ATOM 677 N N . CYS A 1 86 ? 7.508 9.037 10.292 1.00 95.44 86 CYS A N 1
ATOM 678 C CA . CYS A 1 86 ? 6.967 8.795 11.627 1.00 95.44 86 CYS A CA 1
ATOM 679 C C . CYS A 1 86 ? 7.858 7.810 12.404 1.00 95.44 86 CYS A C 1
ATOM 681 O O . CYS A 1 86 ? 7.585 6.616 12.474 1.00 95.44 86 CYS A O 1
ATOM 683 N N . SER A 1 87 ? 8.918 8.319 13.038 1.00 91.69 87 SER A N 1
ATOM 684 C CA . SER A 1 87 ? 9.933 7.486 13.710 1.00 91.69 87 SER A CA 1
ATOM 685 C C . SER A 1 87 ? 9.453 6.724 14.952 1.00 91.69 87 SER A C 1
ATOM 687 O O . SER A 1 87 ? 10.189 5.911 15.506 1.00 91.69 87 SER A O 1
ATOM 689 N N . LYS A 1 88 ? 8.241 7.023 15.434 1.00 94.00 88 LYS A N 1
ATOM 690 C CA . LYS A 1 88 ? 7.618 6.346 16.580 1.00 94.00 88 LYS A CA 1
ATOM 691 C C . LYS A 1 88 ? 6.668 5.224 16.164 1.00 94.00 88 LYS A C 1
ATOM 693 O O . LYS A 1 88 ? 6.148 4.536 17.040 1.00 94.00 88 LYS A O 1
ATOM 698 N N . ALA A 1 89 ? 6.389 5.082 14.868 1.00 96.12 89 ALA A N 1
ATOM 699 C CA . ALA A 1 89 ? 5.482 4.061 14.380 1.00 96.12 89 ALA A CA 1
ATOM 700 C C . ALA A 1 89 ? 6.168 2.689 14.381 1.00 96.12 89 ALA A C 1
ATOM 702 O O . ALA A 1 89 ? 7.248 2.532 13.815 1.00 96.12 89 ALA A O 1
ATOM 703 N N . GLY A 1 90 ? 5.525 1.692 14.987 1.00 96.94 90 GLY A N 1
ATOM 704 C CA . GLY A 1 90 ? 5.833 0.287 14.732 1.00 96.94 90 GLY A CA 1
ATOM 705 C C . GLY A 1 90 ? 5.055 -0.167 13.503 1.00 96.94 90 GLY A C 1
ATOM 706 O O . GLY A 1 90 ? 3.829 -0.065 13.495 1.00 96.94 90 GLY A O 1
ATOM 707 N N . ILE A 1 91 ? 5.744 -0.627 12.461 1.00 98.62 91 ILE A N 1
ATOM 708 C CA . ILE A 1 91 ? 5.109 -0.928 11.173 1.00 98.62 91 ILE A CA 1
ATOM 709 C C . ILE A 1 91 ? 5.310 -2.399 10.828 1.00 98.62 91 ILE A C 1
ATOM 711 O O . ILE A 1 91 ? 6.422 -2.917 10.906 1.00 98.62 91 ILE A O 1
ATOM 715 N N . ILE A 1 92 ? 4.235 -3.056 10.411 1.00 98.69 92 ILE A N 1
ATOM 716 C CA . ILE A 1 92 ? 4.257 -4.398 9.841 1.00 98.69 92 ILE A CA 1
ATOM 717 C C . ILE A 1 92 ? 3.887 -4.270 8.364 1.00 98.69 92 ILE A C 1
ATOM 719 O O . ILE A 1 92 ? 2.779 -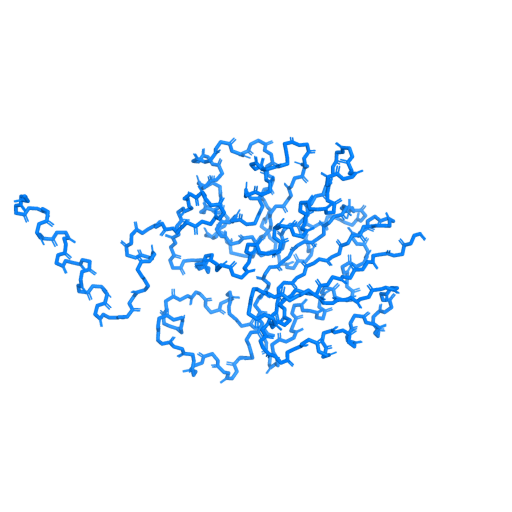3.852 8.050 1.00 98.69 92 ILE A O 1
ATOM 723 N N . GLY A 1 93 ? 4.800 -4.623 7.463 1.00 98.56 93 GLY A N 1
ATOM 724 C CA . GLY A 1 93 ? 4.516 -4.771 6.035 1.00 98.56 93 GLY A CA 1
ATOM 725 C C . GLY A 1 93 ? 4.303 -6.240 5.697 1.00 98.56 93 GLY A C 1
ATOM 726 O O . GLY A 1 93 ? 5.135 -7.082 6.042 1.00 98.56 93 GLY A O 1
ATOM 727 N N . SER A 1 94 ? 3.209 -6.576 5.027 1.00 98.62 94 SER A N 1
ATOM 728 C CA . SER A 1 94 ? 2.940 -7.953 4.610 1.00 98.62 94 SER A CA 1
ATOM 729 C C . SER A 1 94 ? 2.719 -8.066 3.119 1.00 98.62 94 SER A C 1
ATOM 731 O O . SER A 1 94 ? 2.221 -7.142 2.486 1.00 98.62 94 SER A O 1
ATOM 733 N N . ASP A 1 95 ? 3.098 -9.207 2.563 1.00 98.62 95 ASP A N 1
ATOM 734 C CA . ASP A 1 95 ? 2.821 -9.540 1.174 1.00 98.62 95 ASP A CA 1
ATOM 735 C C . ASP A 1 95 ? 2.718 -11.057 1.019 1.00 98.62 95 ASP A C 1
ATOM 737 O O . ASP A 1 95 ? 3.346 -11.809 1.777 1.00 98.62 95 ASP A O 1
ATOM 741 N N . VAL A 1 96 ? 1.960 -11.500 0.018 1.00 97.75 96 VAL A N 1
ATOM 742 C CA . VAL A 1 96 ? 1.854 -12.914 -0.358 1.00 97.75 96 VAL A CA 1
ATOM 743 C C . VAL A 1 96 ? 2.994 -13.325 -1.300 1.00 97.75 96 VAL A C 1
ATOM 745 O O . VAL A 1 96 ? 3.315 -14.513 -1.399 1.00 97.75 96 VAL A O 1
ATOM 748 N N . SER A 1 97 ? 3.663 -12.366 -1.949 1.00 97.94 97 SER A N 1
ATOM 749 C CA . SER A 1 97 ? 4.873 -12.596 -2.742 1.00 97.94 97 SER A CA 1
ATOM 750 C C . SER A 1 97 ? 6.125 -12.560 -1.862 1.00 97.94 97 SER A C 1
ATOM 752 O O . SER A 1 97 ? 6.409 -11.586 -1.160 1.00 97.94 97 SER A O 1
ATOM 754 N N . LYS A 1 98 ? 6.935 -13.623 -1.920 1.00 97.56 98 LYS A N 1
ATOM 755 C CA . LYS A 1 98 ? 8.233 -13.649 -1.225 1.00 97.56 98 LYS A CA 1
ATOM 756 C C . LYS A 1 98 ? 9.230 -12.717 -1.903 1.00 97.56 98 LYS A C 1
ATOM 758 O O . LYS A 1 98 ? 10.055 -12.106 -1.227 1.00 97.56 98 LYS A O 1
ATOM 763 N N . GLU A 1 99 ? 9.141 -12.614 -3.219 1.00 97.31 99 GLU A N 1
ATOM 764 C CA . GLU A 1 99 ? 9.976 -11.793 -4.084 1.00 97.31 99 GLU A CA 1
ATOM 765 C C . GLU A 1 99 ? 9.756 -10.304 -3.783 1.00 97.31 99 GLU A C 1
ATOM 767 O O . GLU A 1 99 ? 10.731 -9.572 -3.586 1.00 97.31 99 GLU A O 1
ATOM 772 N N . ALA A 1 100 ? 8.496 -9.886 -3.606 1.00 97.75 100 ALA A N 1
ATOM 773 C CA . ALA A 1 100 ? 8.148 -8.548 -3.132 1.00 97.75 100 ALA A CA 1
ATOM 774 C C . ALA A 1 100 ? 8.792 -8.247 -1.770 1.00 97.75 100 ALA A C 1
ATOM 776 O O . ALA A 1 100 ? 9.471 -7.235 -1.611 1.00 97.75 100 ALA A O 1
ATOM 777 N N . LEU A 1 101 ? 8.694 -9.165 -0.801 1.00 98.38 101 LEU A N 1
ATOM 778 C CA . LEU A 1 101 ? 9.293 -8.971 0.526 1.00 98.38 101 LEU A CA 1
ATOM 779 C C . LEU A 1 101 ? 10.826 -8.929 0.508 1.00 98.38 101 LEU A C 1
ATOM 781 O O . LEU A 1 101 ? 11.425 -8.222 1.321 1.00 98.38 101 LEU A O 1
ATOM 785 N N . VAL A 1 102 ? 11.483 -9.667 -0.391 1.00 98.19 102 VAL A N 1
ATOM 786 C CA . VAL A 1 102 ? 12.938 -9.560 -0.590 1.00 98.19 102 VAL A CA 1
ATOM 787 C C . VAL A 1 102 ? 13.298 -8.148 -1.051 1.00 98.19 102 VAL A C 1
ATOM 789 O O . VAL A 1 102 ? 14.199 -7.529 -0.478 1.00 98.19 102 VAL A O 1
ATOM 792 N N . LEU A 1 103 ? 12.564 -7.612 -2.027 1.00 97.75 103 LEU A N 1
ATOM 793 C CA . LEU A 1 103 ? 12.765 -6.256 -2.528 1.00 97.75 103 LEU A CA 1
ATOM 794 C C . LEU A 1 103 ? 12.443 -5.192 -1.465 1.00 97.75 103 LEU A C 1
ATOM 796 O O . LEU A 1 103 ? 13.234 -4.272 -1.260 1.00 97.75 103 LEU A O 1
ATOM 800 N N . ALA A 1 104 ? 11.344 -5.345 -0.724 1.00 98.44 104 ALA A N 1
ATOM 801 C CA . ALA A 1 104 ? 10.968 -4.440 0.358 1.00 98.44 104 ALA A CA 1
ATOM 802 C C . ALA A 1 104 ? 12.037 -4.383 1.459 1.00 98.44 104 ALA A C 1
ATOM 804 O O . ALA A 1 104 ? 12.392 -3.303 1.936 1.00 98.44 104 ALA A O 1
ATOM 805 N N . ARG A 1 105 ? 12.637 -5.526 1.819 1.00 98.56 105 ARG A N 1
ATOM 806 C CA . ARG A 1 105 ? 13.775 -5.569 2.752 1.00 98.56 105 ARG A CA 1
ATOM 807 C C . ARG A 1 105 ? 15.015 -4.877 2.186 1.00 98.56 105 ARG A C 1
ATOM 809 O O . ARG A 1 105 ? 15.687 -4.169 2.935 1.00 98.56 105 ARG A O 1
ATOM 816 N N . ALA A 1 106 ? 15.316 -5.044 0.898 1.00 98.19 106 ALA A N 1
ATOM 817 C CA . ALA A 1 106 ? 16.428 -4.343 0.250 1.00 98.19 106 ALA A CA 1
ATOM 818 C C . ALA A 1 106 ? 16.223 -2.817 0.276 1.00 98.19 106 ALA A C 1
ATOM 820 O O . ALA A 1 106 ? 17.131 -2.075 0.663 1.00 98.19 106 ALA A O 1
ATOM 821 N N . ASN A 1 107 ? 15.003 -2.354 -0.007 1.00 98.62 107 ASN A N 1
ATOM 822 C CA . ASN A 1 107 ? 14.621 -0.950 0.135 1.00 98.62 107 ASN A CA 1
ATOM 823 C C . ASN A 1 107 ? 14.741 -0.461 1.582 1.00 98.62 107 ASN A C 1
ATOM 825 O O . ASN A 1 107 ? 15.277 0.620 1.823 1.00 98.62 107 ASN A O 1
ATOM 829 N N . ALA A 1 108 ? 14.328 -1.267 2.561 1.00 98.38 108 ALA A N 1
ATOM 830 C CA . ALA A 1 108 ? 14.450 -0.920 3.975 1.00 98.38 108 ALA A CA 1
ATOM 831 C C . ALA A 1 108 ? 15.906 -0.769 4.434 1.00 98.38 108 ALA A C 1
ATOM 833 O O . ALA A 1 108 ? 16.216 0.111 5.241 1.00 98.38 108 ALA A O 1
ATOM 834 N N . VAL A 1 109 ? 16.816 -1.592 3.905 1.00 98.19 109 VAL A N 1
ATOM 835 C CA . VAL A 1 109 ? 18.261 -1.431 4.118 1.00 98.19 109 VAL A CA 1
ATOM 836 C C . VAL A 1 109 ? 18.746 -0.129 3.483 1.00 98.19 109 VAL A C 1
ATOM 838 O O . VAL A 1 109 ? 19.367 0.680 4.171 1.00 98.19 109 VAL A O 1
ATOM 841 N N . SER A 1 110 ? 18.421 0.106 2.208 1.00 97.75 110 SER A N 1
ATOM 842 C CA . SER A 1 110 ? 18.850 1.297 1.458 1.00 97.75 110 SER A CA 1
ATOM 843 C C . SER A 1 110 ? 18.388 2.608 2.109 1.00 97.75 110 SER A C 1
ATOM 845 O O . SER A 1 110 ? 19.129 3.588 2.155 1.00 97.75 110 SER A O 1
ATOM 847 N N . LEU A 1 111 ? 17.174 2.626 2.665 1.00 97.44 111 LEU A N 1
ATOM 848 C CA . LEU A 1 111 ? 16.571 3.812 3.280 1.00 97.44 111 LEU A CA 1
ATOM 849 C C . LEU A 1 111 ? 16.890 3.971 4.777 1.00 97.44 111 LEU A C 1
ATOM 851 O O . LEU A 1 111 ? 16.534 5.000 5.373 1.00 97.44 111 LEU A O 1
ATOM 855 N N . GLY A 1 112 ? 17.570 2.991 5.384 1.00 97.00 112 GLY A N 1
ATOM 856 C CA . GLY A 1 112 ? 17.924 2.986 6.805 1.00 97.00 112 GLY A CA 1
ATOM 857 C C . GLY A 1 112 ? 16.726 2.783 7.739 1.00 97.00 112 GLY A C 1
ATOM 858 O O . GLY A 1 112 ? 16.691 3.354 8.826 1.00 97.00 112 GLY A O 1
ATOM 859 N N . THR A 1 113 ? 15.723 2.013 7.315 1.00 96.81 113 THR A N 1
ATOM 860 C CA . THR A 1 113 ? 14.454 1.787 8.035 1.00 96.81 113 THR A CA 1
ATOM 861 C C . THR A 1 113 ? 14.230 0.335 8.453 1.00 96.81 113 THR A C 1
ATOM 863 O O . THR A 1 113 ? 13.205 0.040 9.061 1.00 96.81 113 THR A O 1
ATOM 866 N N . LEU A 1 114 ? 15.192 -0.565 8.215 1.00 93.50 114 LEU A N 1
ATOM 867 C CA . LEU A 1 114 ? 15.068 -1.994 8.542 1.00 93.50 114 LEU A CA 1
ATOM 868 C C . LEU A 1 114 ? 14.687 -2.269 10.012 1.00 93.50 114 LEU A C 1
ATOM 870 O O . LEU A 1 114 ? 13.994 -3.237 10.287 1.00 93.50 114 LEU A O 1
ATOM 874 N N . GLY A 1 115 ? 15.111 -1.420 10.954 1.00 92.62 115 GLY A N 1
ATOM 875 C CA . GLY A 1 115 ? 14.775 -1.567 12.377 1.00 92.62 115 GLY A CA 1
ATOM 876 C C . GLY A 1 115 ? 13.369 -1.095 12.777 1.00 92.62 115 GLY A C 1
ATOM 877 O O . GLY A 1 115 ? 12.999 -1.266 13.932 1.00 92.62 115 GLY A O 1
ATOM 878 N N . GLN A 1 116 ? 12.614 -0.476 11.864 1.00 94.31 116 GLN A N 1
ATOM 879 C CA . GLN A 1 116 ? 11.285 0.099 12.130 1.00 94.31 116 GLN A CA 1
ATOM 880 C C . GLN A 1 116 ? 10.144 -0.676 11.457 1.00 94.31 116 GLN A C 1
ATOM 882 O O . GLN A 1 116 ? 8.984 -0.484 11.819 1.00 94.31 116 GLN A O 1
ATOM 887 N N . VAL A 1 117 ? 10.465 -1.532 10.480 1.00 98.06 117 VAL A N 1
ATOM 888 C CA . VAL A 1 117 ? 9.476 -2.291 9.710 1.00 98.06 117 VAL A CA 1
ATOM 889 C C . VAL A 1 117 ? 9.726 -3.785 9.856 1.00 98.06 117 VAL A C 1
ATOM 891 O O . VAL A 1 117 ? 10.773 -4.303 9.463 1.00 98.06 117 VAL A O 1
ATOM 894 N N . GLU A 1 118 ? 8.739 -4.489 10.392 1.00 98.31 118 GLU A N 1
ATOM 895 C CA . GLU A 1 118 ? 8.684 -5.943 10.377 1.00 98.31 118 GLU A CA 1
ATOM 896 C C . GLU A 1 118 ? 8.012 -6.408 9.081 1.00 98.31 118 GLU A C 1
ATOM 898 O O . GLU A 1 118 ? 6.902 -5.996 8.769 1.00 98.31 118 GLU A O 1
ATOM 903 N N . PHE A 1 119 ? 8.666 -7.287 8.325 1.00 98.62 119 PHE A N 1
ATOM 904 C CA . PHE A 1 119 ? 8.088 -7.847 7.103 1.00 98.62 119 PHE A CA 1
ATOM 905 C C . PHE A 1 119 ? 7.603 -9.280 7.324 1.00 98.62 119 PHE A C 1
ATOM 907 O O . PHE A 1 119 ? 8.404 -10.131 7.735 1.00 98.62 119 PHE A O 1
ATOM 914 N N . ARG A 1 120 ? 6.335 -9.559 7.002 1.00 98.44 120 ARG A N 1
ATOM 915 C CA . ARG A 1 120 ? 5.679 -10.866 7.190 1.00 98.44 120 ARG A CA 1
ATOM 916 C C . ARG A 1 120 ? 5.175 -11.431 5.857 1.00 98.44 120 ARG A C 1
ATOM 918 O O . ARG A 1 120 ? 4.517 -10.734 5.098 1.00 98.44 120 ARG A O 1
ATOM 925 N N . HIS A 1 121 ? 5.478 -12.700 5.579 1.00 98.50 121 HIS A N 1
ATOM 926 C CA . HIS A 1 121 ? 4.943 -13.417 4.412 1.00 98.50 121 HIS A CA 1
ATOM 927 C C . HIS A 1 121 ? 3.616 -14.069 4.785 1.00 98.50 121 HIS A C 1
ATOM 929 O O . HIS A 1 121 ? 3.606 -14.983 5.611 1.00 98.50 121 HIS A O 1
ATOM 935 N N . ALA A 1 122 ? 2.514 -13.582 4.221 1.00 97.38 122 ALA A N 1
ATOM 936 C CA . ALA A 1 122 ? 1.176 -14.101 4.485 1.00 97.38 122 ALA A CA 1
ATOM 937 C C . ALA A 1 122 ? 0.199 -13.702 3.375 1.00 97.38 122 ALA A C 1
ATOM 939 O O . ALA A 1 122 ? 0.455 -12.769 2.620 1.00 97.38 122 ALA A O 1
ATOM 940 N N . ASP A 1 123 ? -0.931 -14.399 3.319 1.00 95.88 123 ASP A N 1
ATOM 941 C CA . ASP A 1 123 ? -2.063 -14.027 2.476 1.00 95.88 123 ASP A CA 1
ATOM 942 C C . ASP A 1 123 ? -3.090 -13.234 3.298 1.00 95.88 123 ASP A C 1
ATOM 944 O O . ASP A 1 123 ? -3.439 -13.628 4.417 1.00 95.88 123 ASP A O 1
ATOM 948 N N . GLY A 1 124 ? -3.552 -12.109 2.755 1.00 94.25 124 GLY A N 1
ATOM 949 C CA . GLY A 1 124 ? -4.533 -11.248 3.405 1.00 94.25 124 GLY A CA 1
ATOM 950 C C . GLY A 1 124 ? -4.125 -10.806 4.817 1.00 94.25 124 GLY A C 1
ATOM 951 O O . GLY A 1 124 ? -2.977 -10.455 5.093 1.00 94.25 124 GLY A O 1
ATOM 952 N N . LEU A 1 125 ? -5.085 -10.841 5.743 1.00 96.19 125 LEU A N 1
ATOM 953 C CA . LEU A 1 125 ? -4.895 -10.423 7.136 1.00 96.19 125 LEU A CA 1
ATOM 954 C C . LEU A 1 125 ? -4.242 -11.498 8.021 1.00 96.19 125 LEU A C 1
ATOM 956 O O . LEU A 1 125 ? -3.980 -11.240 9.194 1.00 96.19 125 LEU A O 1
ATOM 960 N N . ALA A 1 126 ? -3.886 -12.669 7.475 1.00 95.75 126 ALA A N 1
ATOM 961 C CA . ALA A 1 126 ? -3.256 -13.749 8.241 1.00 95.75 126 ALA A CA 1
ATOM 962 C C . ALA A 1 126 ? -1.864 -13.385 8.799 1.00 95.75 126 ALA A C 1
ATOM 964 O O . ALA A 1 126 ? -1.345 -14.086 9.669 1.00 95.75 126 ALA A O 1
ATOM 965 N N . ALA A 1 127 ? -1.254 -12.291 8.323 1.00 95.12 127 ALA A N 1
ATOM 966 C CA . ALA A 1 127 ? -0.036 -11.732 8.909 1.00 95.12 127 ALA A CA 1
ATOM 967 C C . ALA A 1 127 ? -0.248 -11.173 10.324 1.00 95.12 127 ALA A C 1
ATOM 969 O O . ALA A 1 127 ? 0.736 -11.036 11.052 1.00 95.12 127 ALA A O 1
ATOM 970 N N . LEU A 1 128 ? -1.482 -10.838 10.711 1.00 96.62 128 LEU A N 1
ATOM 971 C CA . LEU A 1 128 ? -1.829 -10.398 12.058 1.00 96.62 128 LEU A CA 1
ATOM 972 C C . LEU A 1 128 ? -2.329 -11.594 12.868 1.00 96.62 128 LEU A C 1
ATOM 974 O O . LEU A 1 128 ? -3.300 -12.261 12.506 1.00 96.62 128 LEU A O 1
ATOM 978 N N . ALA A 1 129 ? -1.667 -11.880 13.987 1.00 92.50 129 ALA A N 1
ATOM 979 C CA . ALA A 1 129 ? -2.084 -12.963 14.866 1.00 92.50 129 ALA A CA 1
ATOM 980 C C . ALA A 1 129 ? -3.480 -12.690 15.451 1.00 92.50 129 ALA A C 1
ATOM 982 O O . ALA A 1 129 ? -3.927 -11.550 15.580 1.00 92.50 129 ALA A O 1
ATOM 983 N N . LYS A 1 130 ? -4.184 -13.745 15.874 1.00 89.19 130 LYS A N 1
ATOM 984 C CA . LYS A 1 130 ? -5.490 -13.589 16.527 1.00 89.19 130 LYS A CA 1
ATOM 985 C C . LYS A 1 130 ? -5.362 -12.707 17.776 1.00 89.19 130 LYS A C 1
ATOM 987 O O . LYS A 1 130 ? -4.659 -13.069 18.717 1.00 89.19 130 LYS A O 1
ATOM 992 N N . GLY A 1 131 ? -6.090 -11.591 17.796 1.00 90.38 131 GLY A N 1
ATOM 993 C CA . GLY A 1 131 ? -6.040 -10.597 18.873 1.00 90.38 131 GLY A CA 1
ATOM 994 C C . GLY A 1 131 ? -4.909 -9.571 18.743 1.00 90.38 131 GLY A C 1
ATOM 995 O O . GLY A 1 131 ? -4.831 -8.666 19.570 1.00 90.38 131 GLY A O 1
ATOM 996 N N . GLU A 1 132 ? -4.053 -9.674 17.723 1.00 95.81 132 GLU A N 1
ATOM 997 C CA . GLU A 1 132 ? -3.118 -8.612 17.354 1.00 95.81 132 GLU A CA 1
ATOM 998 C C . GLU A 1 132 ? -3.901 -7.489 16.668 1.00 95.81 132 GLU A C 1
ATOM 1000 O O . GLU A 1 132 ? -4.533 -7.695 15.628 1.00 95.81 132 GLU A O 1
ATOM 1005 N N . GLN A 1 133 ? -3.882 -6.311 17.293 1.00 97.56 133 GLN A N 1
ATOM 1006 C CA . GLN A 1 133 ? -4.607 -5.132 16.837 1.00 97.56 133 GLN A CA 1
ATOM 1007 C C . GLN A 1 133 ? -3.660 -3.960 16.604 1.00 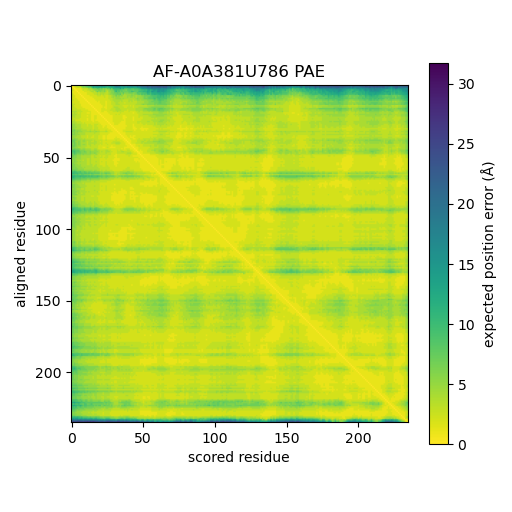97.56 133 GLN A C 1
ATOM 1009 O O . GLN A 1 133 ? -2.760 -3.705 17.411 1.00 97.56 133 GLN A O 1
ATOM 1014 N N . VAL A 1 134 ? -3.916 -3.207 15.538 1.00 98.50 134 VAL A N 1
ATOM 1015 C CA . VAL A 1 134 ? -3.141 -2.028 15.142 1.00 98.50 134 VAL A CA 1
ATOM 1016 C C . VAL A 1 134 ? -3.983 -0.751 15.194 1.00 98.50 134 VAL A C 1
ATOM 1018 O O . VAL A 1 134 ? -5.210 -0.792 15.284 1.00 98.50 134 VAL A O 1
ATOM 1021 N N . ASP A 1 135 ? -3.319 0.403 15.180 1.00 98.50 135 ASP A N 1
ATOM 1022 C CA . ASP A 1 135 ? -3.982 1.713 15.130 1.00 98.50 135 ASP A CA 1
ATOM 1023 C C . ASP A 1 135 ? -4.392 2.087 13.698 1.00 98.50 135 ASP A C 1
ATOM 1025 O O . ASP A 1 135 ? -5.307 2.888 13.499 1.00 98.50 135 ASP A O 1
ATOM 1029 N N . LEU A 1 136 ? -3.715 1.522 12.696 1.00 98.75 136 LEU A N 1
ATOM 1030 C CA . LEU A 1 136 ? -3.973 1.812 11.294 1.00 98.75 136 LEU A CA 1
ATOM 1031 C C . LEU A 1 136 ? -3.700 0.593 10.408 1.00 98.75 136 LEU A C 1
ATOM 1033 O O . LEU A 1 136 ? -2.601 0.045 10.444 1.00 98.75 136 LEU A O 1
ATOM 1037 N N . ILE A 1 137 ? -4.671 0.214 9.579 1.00 98.81 137 ILE A N 1
ATOM 1038 C CA . ILE A 1 137 ? -4.465 -0.687 8.436 1.00 98.81 137 ILE A CA 1
ATOM 1039 C C . ILE A 1 137 ? -4.399 0.162 7.164 1.00 98.81 137 ILE A C 1
ATOM 1041 O O . ILE A 1 137 ? -5.255 1.019 6.949 1.00 98.81 137 ILE A O 1
ATOM 1045 N N . LEU A 1 138 ? -3.397 -0.083 6.327 1.00 98.69 138 LEU A N 1
ATOM 1046 C CA . LEU A 1 138 ? -3.202 0.536 5.022 1.00 98.69 138 LEU A CA 1
ATOM 1047 C C . LEU A 1 138 ? -3.134 -0.531 3.943 1.00 98.69 138 LEU A C 1
ATOM 1049 O O . LEU A 1 138 ? -2.646 -1.631 4.191 1.00 98.69 138 LEU A O 1
ATOM 1053 N N . SER A 1 139 ? -3.607 -0.202 2.747 1.00 98.44 139 SER A N 1
ATOM 1054 C CA . SER A 1 139 ? -3.401 -1.051 1.580 1.00 98.44 139 SER A CA 1
ATOM 1055 C C . SER A 1 139 ? -3.556 -0.256 0.286 1.00 98.44 139 SER A C 1
ATOM 1057 O O . SER A 1 139 ? -4.441 0.591 0.171 1.00 98.44 139 SER A O 1
ATOM 1059 N N . ASN A 1 140 ? -2.740 -0.570 -0.713 1.00 97.94 140 ASN A N 1
ATOM 1060 C CA . ASN A 1 140 ? -3.106 -0.362 -2.111 1.00 97.94 140 ASN A CA 1
ATOM 1061 C C . ASN A 1 140 ? -3.358 -1.751 -2.721 1.00 97.94 140 ASN A C 1
ATOM 1063 O O . ASN A 1 140 ? -2.432 -2.338 -3.286 1.00 97.94 140 ASN A O 1
ATOM 1067 N N . PRO A 1 141 ? -4.546 -2.345 -2.493 1.00 97.19 141 PRO A N 1
ATOM 1068 C CA . PRO A 1 141 ? -4.798 -3.710 -2.910 1.00 97.19 141 PRO A CA 1
ATOM 1069 C C . PRO A 1 141 ? -5.072 -3.776 -4.420 1.00 97.19 141 PRO A C 1
ATOM 1071 O O . PRO A 1 141 ? -5.493 -2.788 -5.020 1.00 97.19 141 PRO A O 1
ATOM 1074 N N . PRO A 1 142 ? -4.941 -4.957 -5.039 1.00 96.88 142 PRO A N 1
ATOM 1075 C CA . PRO A 1 142 ? -5.423 -5.181 -6.396 1.00 96.88 142 PRO A CA 1
ATOM 1076 C C . PRO A 1 142 ? -6.926 -4.884 -6.514 1.00 96.88 142 PRO A C 1
ATOM 1078 O O . PRO A 1 142 ? -7.736 -5.412 -5.748 1.00 96.88 142 PRO A O 1
ATOM 1081 N N . TYR A 1 143 ? -7.312 -4.064 -7.492 1.00 96.44 143 TYR A N 1
ATOM 1082 C CA . TYR A 1 143 ? -8.697 -3.595 -7.647 1.00 96.44 143 TYR A CA 1
ATOM 1083 C C . TYR A 1 143 ? -9.254 -3.712 -9.066 1.00 96.44 143 TYR A C 1
ATOM 1085 O O . TYR A 1 143 ? -10.385 -3.296 -9.329 1.00 96.44 143 TYR A O 1
ATOM 1093 N N . ILE A 1 144 ? -8.488 -4.272 -10.005 1.00 96.88 144 ILE A N 1
ATOM 1094 C CA . ILE A 1 144 ? -8.905 -4.377 -11.404 1.00 96.88 144 ILE A CA 1
ATOM 1095 C C . ILE A 1 144 ? -9.721 -5.662 -11.581 1.00 96.88 144 ILE A C 1
ATOM 1097 O O . ILE A 1 144 ? -9.231 -6.734 -11.222 1.00 96.88 144 ILE A O 1
ATOM 1101 N N . PRO A 1 145 ? -10.935 -5.601 -12.163 1.00 97.44 145 PRO A N 1
ATOM 1102 C CA . PRO A 1 145 ? -11.679 -6.803 -12.511 1.00 97.44 145 PRO A CA 1
ATOM 1103 C C . PRO A 1 145 ? -10.857 -7.720 -13.421 1.00 97.44 145 PRO A C 1
ATOM 1105 O O . PRO A 1 145 ? -10.312 -7.250 -14.423 1.00 97.44 145 PRO A O 1
ATOM 1108 N N . THR A 1 146 ? -10.824 -9.024 -13.138 1.00 97.25 146 THR A N 1
ATOM 1109 C CA . THR A 1 146 ? -10.022 -10.012 -13.886 1.00 97.25 146 THR A CA 1
ATOM 1110 C C . THR A 1 146 ? -10.218 -9.898 -15.403 1.00 97.25 146 THR A C 1
ATOM 1112 O O . THR A 1 146 ? -9.256 -9.932 -16.170 1.00 97.25 146 THR A O 1
ATOM 1115 N N . ALA A 1 147 ? -11.464 -9.697 -15.848 1.00 96.62 147 ALA A N 1
ATOM 1116 C CA . ALA A 1 147 ? -11.818 -9.580 -17.264 1.00 96.62 147 ALA A CA 1
ATOM 1117 C C . ALA A 1 147 ? -11.247 -8.325 -17.956 1.00 96.62 147 ALA A C 1
ATOM 1119 O O . ALA A 1 147 ? -11.126 -8.301 -19.180 1.00 96.62 147 ALA A O 1
ATOM 1120 N N . ASN A 1 148 ? -10.882 -7.293 -17.191 1.00 96.38 148 ASN A N 1
ATOM 1121 C CA . ASN A 1 148 ? -10.376 -6.028 -17.719 1.00 96.38 148 ASN A CA 1
ATOM 1122 C C . ASN A 1 148 ? -8.845 -6.001 -17.824 1.00 96.38 148 ASN A C 1
ATOM 1124 O O . ASN A 1 148 ? -8.314 -5.156 -18.546 1.00 96.38 148 ASN A O 1
ATOM 1128 N N . ILE A 1 149 ? -8.127 -6.911 -17.156 1.00 94.75 149 ILE A N 1
ATOM 1129 C CA . ILE A 1 149 ? -6.654 -6.901 -17.097 1.00 94.75 149 ILE A CA 1
ATOM 1130 C C . ILE A 1 149 ? -6.038 -6.957 -18.497 1.00 94.75 149 ILE A C 1
ATOM 1132 O O . ILE A 1 149 ? -5.128 -6.191 -18.813 1.00 94.75 149 ILE A O 1
ATOM 1136 N N . ASP A 1 150 ? -6.574 -7.798 -19.382 1.00 94.56 150 ASP A N 1
ATOM 1137 C CA . ASP A 1 150 ? -6.015 -7.962 -20.728 1.00 94.56 150 ASP A CA 1
ATOM 1138 C C . ASP A 1 150 ? -6.267 -6.738 -21.641 1.00 94.56 150 ASP A C 1
ATOM 1140 O O . ASP A 1 150 ? -5.647 -6.609 -22.703 1.00 94.56 150 ASP A O 1
ATOM 1144 N N . THR A 1 151 ? -7.130 -5.810 -21.204 1.00 95.19 151 THR A N 1
ATOM 1145 C CA . THR A 1 151 ? -7.440 -4.538 -21.883 1.00 95.19 151 THR A CA 1
ATOM 1146 C C . THR A 1 151 ? -6.611 -3.352 -21.384 1.00 95.19 151 THR A C 1
ATOM 1148 O O . THR A 1 151 ? -6.686 -2.268 -21.967 1.00 95.19 151 THR A O 1
ATOM 1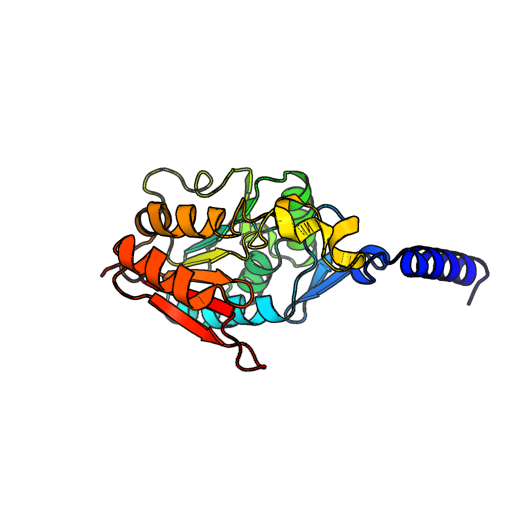151 N N . LEU A 1 152 ? -5.813 -3.541 -20.326 1.00 93.69 152 LEU A N 1
ATOM 1152 C CA . LEU A 1 152 ? -4.948 -2.498 -19.781 1.00 93.69 152 LEU A CA 1
ATOM 1153 C C . LEU A 1 152 ? -3.871 -2.079 -20.787 1.00 93.69 152 LEU A C 1
ATOM 1155 O O . LEU A 1 152 ? -3.580 -2.764 -21.773 1.00 93.69 152 LEU A O 1
ATOM 1159 N N . GLN A 1 153 ? -3.246 -0.932 -20.514 1.00 93.19 153 GLN A N 1
ATOM 1160 C CA . GLN A 1 153 ? -2.096 -0.483 -21.292 1.00 93.19 153 GLN A CA 1
ATOM 1161 C C . GLN A 1 153 ? -0.998 -1.563 -21.289 1.00 93.19 153 GLN A C 1
ATOM 1163 O O . GLN A 1 153 ? -0.757 -2.150 -20.232 1.00 93.19 153 GLN A O 1
ATOM 1168 N N . PRO A 1 154 ? -0.306 -1.812 -22.420 1.00 93.44 154 PRO A N 1
ATOM 1169 C CA . PRO A 1 154 ? 0.725 -2.849 -22.513 1.00 93.44 154 PRO A CA 1
ATOM 1170 C C . PRO A 1 154 ? 1.806 -2.734 -21.434 1.00 93.44 154 PRO A C 1
ATOM 1172 O O . PRO A 1 154 ? 2.215 -3.741 -20.871 1.00 93.44 154 PRO A O 1
ATOM 1175 N N . GLU A 1 155 ? 2.214 -1.506 -21.095 1.00 92.50 155 GLU A N 1
ATOM 1176 C CA . GLU A 1 155 ? 3.125 -1.210 -19.984 1.00 92.50 155 GLU A CA 1
ATOM 1177 C C . GLU A 1 155 ? 2.709 -1.881 -18.664 1.00 92.50 155 GLU A C 1
ATOM 1179 O O . GLU A 1 155 ? 3.569 -2.370 -17.947 1.00 92.50 155 GLU A O 1
ATOM 1184 N N . VAL A 1 156 ? 1.413 -1.889 -18.345 1.00 90.88 156 VAL A N 1
ATOM 1185 C CA . VAL A 1 156 ? 0.868 -2.444 -17.095 1.00 90.88 156 VAL A CA 1
ATOM 1186 C C . VAL A 1 156 ? 0.550 -3.923 -17.279 1.00 90.88 156 VAL A C 1
ATOM 1188 O O . VAL A 1 156 ? 1.008 -4.760 -16.513 1.00 90.88 156 VAL A O 1
ATOM 1191 N N . ARG A 1 157 ? -0.189 -4.262 -18.340 1.00 92.94 157 ARG A N 1
ATOM 1192 C CA . ARG A 1 157 ? -0.637 -5.631 -18.625 1.00 92.94 157 ARG A CA 1
ATOM 1193 C C . ARG A 1 157 ? 0.521 -6.624 -18.739 1.00 92.94 157 ARG A C 1
ATOM 1195 O O . ARG A 1 157 ? 0.391 -7.753 -18.275 1.00 92.94 157 ARG A O 1
ATOM 1202 N N . ASP A 1 158 ? 1.597 -6.219 -19.413 1.00 92.06 158 ASP A N 1
ATOM 1203 C CA . ASP A 1 158 ? 2.676 -7.125 -19.809 1.00 92.06 158 ASP A CA 1
ATOM 1204 C C . ASP A 1 158 ? 3.868 -7.098 -18.835 1.00 92.06 158 ASP A C 1
ATOM 1206 O O . ASP A 1 158 ? 4.686 -8.015 -18.879 1.00 92.06 158 ASP A O 1
ATOM 1210 N N . HIS A 1 159 ? 3.986 -6.073 -17.973 1.00 92.00 159 HIS A N 1
ATOM 1211 C CA . HIS A 1 159 ? 5.174 -5.874 -17.123 1.00 92.00 159 HIS A CA 1
ATOM 1212 C C . HIS A 1 159 ? 4.901 -5.714 -15.626 1.00 92.00 159 HIS A C 1
ATOM 1214 O O . HIS A 1 159 ? 5.845 -5.886 -14.856 1.00 92.00 159 HIS A O 1
ATOM 1220 N N . ASP A 1 160 ? 3.672 -5.402 -15.202 1.00 91.25 160 ASP A N 1
ATOM 1221 C CA . ASP A 1 160 ? 3.312 -5.445 -13.781 1.00 91.25 160 ASP A CA 1
ATOM 1222 C C . ASP A 1 160 ? 2.816 -6.862 -13.420 1.00 91.25 160 ASP A C 1
ATOM 1224 O O . ASP A 1 160 ? 2.166 -7.533 -14.235 1.00 91.25 160 ASP A O 1
ATOM 1228 N N . PRO A 1 161 ? 3.101 -7.362 -12.206 1.00 92.12 161 PRO A N 1
ATOM 1229 C CA . PRO A 1 161 ? 2.693 -8.703 -11.814 1.00 92.12 161 PRO A CA 1
ATOM 1230 C C . PRO A 1 161 ? 1.165 -8.786 -11.739 1.00 92.12 161 PRO A C 1
ATOM 1232 O O . PRO A 1 161 ? 0.530 -8.014 -11.024 1.00 92.12 161 PRO A O 1
ATOM 1235 N N . ARG A 1 162 ? 0.557 -9.768 -12.424 1.00 93.00 162 ARG A N 1
ATOM 1236 C CA . ARG A 1 162 ? -0.916 -9.932 -12.454 1.00 93.00 162 ARG A CA 1
ATOM 1237 C C . ARG A 1 162 ? -1.532 -10.004 -11.054 1.00 93.00 162 ARG A C 1
ATOM 1239 O O . ARG A 1 162 ? -2.614 -9.470 -10.849 1.00 93.00 162 ARG A O 1
ATOM 1246 N N . LEU A 1 163 ? -0.825 -10.607 -10.097 1.00 92.94 163 LEU A N 1
ATOM 1247 C CA . LEU A 1 163 ? -1.235 -10.690 -8.692 1.00 92.94 163 LEU A CA 1
ATOM 1248 C C . LEU A 1 163 ? -1.424 -9.309 -8.036 1.00 92.94 163 LEU A C 1
ATOM 1250 O O . LEU A 1 163 ? -2.289 -9.173 -7.183 1.00 92.94 163 LEU A O 1
ATOM 1254 N N . ALA A 1 164 ? -0.660 -8.291 -8.443 1.00 93.19 164 ALA A N 1
ATOM 1255 C CA . ALA A 1 164 ? -0.802 -6.924 -7.938 1.00 93.19 164 ALA A CA 1
ATOM 1256 C C . ALA A 1 164 ? -1.908 -6.121 -8.652 1.00 93.19 164 ALA A C 1
ATOM 1258 O O . ALA A 1 164 ? -2.183 -4.987 -8.272 1.00 93.19 164 ALA A O 1
ATOM 1259 N N . LEU A 1 165 ? -2.527 -6.685 -9.696 1.00 95.50 165 LEU A N 1
ATOM 1260 C CA . LEU A 1 165 ? -3.565 -6.033 -10.500 1.00 95.50 165 LEU A CA 1
ATOM 1261 C C . LEU A 1 165 ? -4.952 -6.642 -10.261 1.00 95.50 165 LEU A C 1
ATOM 1263 O O . LEU A 1 165 ? -5.938 -5.914 -10.166 1.00 95.50 165 LEU A O 1
ATOM 1267 N N . ASP A 1 166 ? -5.025 -7.971 -10.168 1.00 97.06 166 ASP A N 1
ATOM 1268 C CA . ASP A 1 166 ? -6.273 -8.735 -10.158 1.00 97.06 166 ASP A CA 1
ATOM 1269 C C . ASP A 1 166 ? -7.031 -8.642 -8.828 1.00 97.06 166 ASP A C 1
ATOM 1271 O O . ASP A 1 166 ? -6.725 -9.331 -7.856 1.00 97.06 166 ASP A O 1
ATOM 1275 N N . GLY A 1 167 ? -8.070 -7.807 -8.806 1.00 97.06 167 GLY A N 1
ATOM 1276 C CA . GLY A 1 167 ? -9.012 -7.688 -7.693 1.00 97.06 167 GLY A CA 1
ATOM 1277 C C . GLY A 1 167 ? -10.160 -8.704 -7.752 1.00 97.06 167 GLY A C 1
ATOM 1278 O O . GLY A 1 167 ? -11.185 -8.511 -7.092 1.00 97.06 167 GLY A O 1
ATOM 1279 N N . GLY A 1 168 ? -10.040 -9.760 -8.560 1.00 97.50 168 GLY A N 1
ATOM 1280 C CA . GLY A 1 168 ? -11.059 -10.786 -8.760 1.00 97.50 168 GLY A CA 1
ATOM 1281 C C . GLY A 1 168 ? -12.129 -10.391 -9.779 1.00 97.50 168 GLY A C 1
ATOM 1282 O O . GLY A 1 168 ? -11.994 -9.416 -10.515 1.00 97.50 168 GLY A O 1
ATOM 1283 N N . ALA A 1 169 ? -13.228 -11.151 -9.820 1.00 97.00 169 ALA A N 1
ATOM 1284 C CA . ALA A 1 169 ? -14.235 -11.067 -10.886 1.00 97.00 169 ALA A CA 1
ATOM 1285 C C . ALA A 1 169 ? -14.791 -9.651 -11.131 1.00 97.00 169 ALA A C 1
ATOM 1287 O O . ALA A 1 169 ? -15.068 -9.290 -12.273 1.00 97.00 169 ALA A O 1
ATOM 1288 N N . ASP A 1 170 ? -14.935 -8.855 -10.073 1.00 96.12 170 ASP A N 1
ATOM 1289 C CA . ASP A 1 170 ? -15.454 -7.488 -10.113 1.00 96.12 170 ASP A CA 1
ATOM 1290 C C . ASP A 1 170 ? -14.499 -6.447 -9.511 1.00 96.12 170 ASP A C 1
ATOM 1292 O O . ASP A 1 170 ? -14.892 -5.301 -9.297 1.00 96.12 170 ASP A O 1
ATOM 1296 N N . GLY A 1 171 ? -13.249 -6.827 -9.235 1.00 97.38 171 GLY A N 1
ATOM 1297 C CA . GLY A 1 171 ? -12.259 -5.936 -8.629 1.00 97.38 171 GLY A CA 1
ATOM 1298 C C . GLY A 1 171 ? -12.456 -5.695 -7.128 1.00 97.38 171 GLY A C 1
ATOM 1299 O O . GLY A 1 171 ? -11.722 -4.903 -6.547 1.00 97.38 171 GLY A O 1
ATOM 1300 N N . MET A 1 172 ? -13.439 -6.345 -6.489 1.00 97.94 172 MET A N 1
ATOM 1301 C CA . MET A 1 172 ? -13.825 -6.058 -5.103 1.00 97.94 172 MET A CA 1
ATOM 1302 C C . MET A 1 172 ? -13.316 -7.088 -4.077 1.00 97.94 172 MET A C 1
ATOM 1304 O O . MET A 1 172 ? -13.666 -6.996 -2.900 1.00 97.94 172 MET A O 1
ATOM 1308 N N . LEU A 1 173 ? -12.518 -8.085 -4.488 1.00 97.75 173 LEU A N 1
ATOM 1309 C CA . LEU A 1 173 ? -12.076 -9.206 -3.640 1.00 97.75 173 LEU A CA 1
ATOM 1310 C C . LEU A 1 173 ? -11.445 -8.741 -2.320 1.00 97.75 173 LEU A C 1
ATOM 1312 O O . LEU A 1 173 ? -11.896 -9.137 -1.247 1.00 97.75 173 LEU A O 1
ATOM 1316 N N . PHE A 1 174 ? -10.438 -7.872 -2.392 1.00 98.12 174 PHE A N 1
ATOM 1317 C CA . PHE A 1 174 ? -9.706 -7.421 -1.209 1.00 98.12 174 PHE A CA 1
ATOM 1318 C C . PHE A 1 174 ? -10.514 -6.449 -0.349 1.00 98.12 174 PHE A C 1
ATOM 1320 O O . PHE A 1 174 ? -10.387 -6.464 0.870 1.00 98.12 174 PHE A O 1
ATOM 1327 N N . TYR A 1 175 ? -11.409 -5.656 -0.940 1.00 98.50 175 TYR A N 1
ATOM 1328 C CA . TYR A 1 175 ? -12.299 -4.795 -0.158 1.00 98.50 175 TYR A CA 1
ATOM 1329 C C . TYR A 1 175 ? -13.313 -5.605 0.647 1.00 98.50 175 TYR A C 1
ATOM 1331 O O . TYR A 1 175 ? -13.638 -5.199 1.757 1.00 98.50 175 TYR A O 1
ATOM 1339 N N . ARG A 1 176 ? -13.776 -6.758 0.139 1.00 98.31 176 ARG A N 1
ATOM 1340 C CA . ARG A 1 176 ? -14.617 -7.683 0.921 1.00 98.31 176 ARG A CA 1
ATOM 1341 C C . ARG A 1 176 ? -13.857 -8.235 2.117 1.00 98.31 176 ARG A C 1
ATOM 1343 O O . ARG A 1 176 ? -14.344 -8.107 3.232 1.00 98.31 176 ARG A O 1
ATOM 1350 N N . LEU A 1 177 ? -12.638 -8.732 1.895 1.00 97.88 177 LEU A N 1
ATOM 1351 C CA . LEU A 1 177 ? -11.754 -9.195 2.970 1.00 97.88 177 LEU A CA 1
ATOM 1352 C C . LEU A 1 177 ? -11.557 -8.107 4.040 1.00 97.88 177 LEU A C 1
ATOM 1354 O O . LEU A 1 177 ? -11.748 -8.345 5.230 1.00 97.88 177 LEU A O 1
ATOM 1358 N N . LEU A 1 178 ? -11.202 -6.893 3.617 1.00 98.31 178 LEU A N 1
ATOM 1359 C CA . LEU A 1 178 ? -10.962 -5.771 4.523 1.00 98.31 178 LEU A CA 1
ATOM 1360 C C . LEU A 1 178 ? -12.227 -5.331 5.271 1.00 98.31 178 LEU A C 1
ATOM 1362 O O . LEU A 1 178 ? -12.147 -5.016 6.459 1.00 98.31 178 LEU A O 1
ATOM 1366 N N . ALA A 1 179 ? -13.381 -5.313 4.604 1.00 98.12 179 ALA A N 1
ATOM 1367 C CA . ALA A 1 179 ? -14.649 -4.949 5.220 1.00 98.12 179 ALA A CA 1
ATOM 1368 C C . ALA A 1 179 ? -15.093 -5.990 6.259 1.00 98.12 179 ALA A C 1
ATOM 1370 O O . ALA A 1 179 ? -15.513 -5.602 7.348 1.00 98.12 179 ALA A O 1
ATOM 1371 N N . GLU A 1 180 ? -14.970 -7.281 5.941 1.00 97.06 180 GLU A N 1
ATOM 1372 C CA . GLU A 1 180 ? -15.418 -8.394 6.786 1.00 97.06 180 GLU A CA 1
ATOM 1373 C C . GLU A 1 180 ? -14.495 -8.635 7.989 1.00 97.06 180 GLU A C 1
ATOM 1375 O O . GLU A 1 180 ? -14.970 -8.823 9.109 1.00 97.06 180 GLU A O 1
ATOM 1380 N N . GLU A 1 181 ? -13.177 -8.607 7.785 1.00 95.88 181 GLU A N 1
ATOM 1381 C CA . GLU A 1 181 ? -12.208 -9.037 8.802 1.00 95.88 181 GLU A CA 1
ATOM 1382 C C . GLU A 1 181 ? -11.426 -7.873 9.428 1.00 95.88 181 GLU A C 1
ATOM 1384 O O . GLU A 1 181 ? -11.017 -7.948 10.594 1.00 95.88 181 GLU A O 1
ATOM 1389 N N . GLY A 1 182 ? -11.247 -6.770 8.694 1.00 96.38 182 GLY A N 1
ATOM 1390 C CA . GLY A 1 182 ? -10.344 -5.679 9.068 1.00 96.38 182 GLY A CA 1
ATOM 1391 C C . GLY A 1 182 ? -10.671 -5.033 10.414 1.00 96.38 182 GLY A C 1
ATOM 1392 O O . GLY A 1 182 ? -9.761 -4.725 11.181 1.00 96.38 182 GLY A O 1
ATOM 1393 N N . GLN A 1 183 ? -11.955 -4.889 10.759 1.00 95.56 183 GLN A N 1
ATOM 1394 C CA . GLN A 1 183 ? -12.368 -4.250 12.014 1.00 95.56 183 GLN A CA 1
ATOM 1395 C C . GLN A 1 183 ? -11.886 -5.022 13.258 1.00 95.56 183 GLN A C 1
ATOM 1397 O O . GLN A 1 183 ? -11.568 -4.408 14.273 1.00 95.56 183 GLN A O 1
ATOM 1402 N N . SER A 1 184 ? -11.773 -6.353 13.185 1.00 94.94 184 SER A N 1
ATOM 1403 C CA . SER A 1 184 ? -11.326 -7.188 14.315 1.00 94.94 184 SER A CA 1
ATOM 1404 C C . SER A 1 184 ? -9.843 -6.991 14.667 1.00 94.94 184 SER A C 1
ATOM 1406 O O . SER A 1 184 ? -9.435 -7.197 15.815 1.00 94.94 184 SER A O 1
ATOM 1408 N N . HIS A 1 185 ? -9.063 -6.514 13.696 1.00 97.31 185 HIS A N 1
ATOM 1409 C CA . HIS A 1 185 ? -7.636 -6.215 13.796 1.00 97.31 185 HIS A CA 1
ATOM 1410 C C . HIS A 1 185 ? -7.341 -4.742 14.106 1.00 97.31 185 HIS A C 1
ATOM 1412 O O . HIS A 1 185 ? -6.181 -4.327 14.129 1.00 97.31 185 HIS A O 1
ATOM 1418 N N . LEU A 1 186 ? -8.372 -3.940 14.363 1.00 97.94 186 LEU A N 1
ATOM 1419 C CA . LEU A 1 186 ? -8.237 -2.535 14.712 1.00 97.94 186 LEU A CA 1
ATOM 1420 C C . LEU A 1 186 ? -8.512 -2.311 16.199 1.00 97.94 186 LEU A C 1
ATOM 1422 O O . LEU A 1 186 ? -9.428 -2.892 16.781 1.00 97.94 186 LEU A O 1
ATOM 1426 N N . LYS A 1 187 ? -7.717 -1.436 16.818 1.00 97.38 187 LYS A N 1
ATOM 1427 C CA . LYS A 1 187 ? -8.000 -0.924 18.166 1.00 97.38 187 LYS A CA 1
ATOM 1428 C C . LYS A 1 187 ? -9.234 -0.006 18.149 1.00 97.38 187 LYS A C 1
ATOM 1430 O O . LYS A 1 187 ? -9.687 0.444 17.099 1.00 97.38 187 LYS A O 1
ATOM 1435 N N . SER A 1 188 ? -9.755 0.331 19.327 1.00 94.19 188 SER A N 1
ATOM 1436 C CA . SER A 1 188 ? -10.790 1.368 19.450 1.00 94.19 188 SER A CA 1
ATOM 1437 C C . SER A 1 188 ? -10.291 2.711 18.890 1.00 94.19 188 SER A C 1
ATOM 1439 O O . SER A 1 188 ? -9.156 3.116 19.155 1.00 94.19 188 SER A O 1
ATOM 1441 N N . GLY A 1 189 ? -11.115 3.375 18.072 1.00 92.81 189 GLY A N 1
ATOM 1442 C CA . GLY A 1 189 ? -10.778 4.645 17.409 1.00 92.81 189 GLY A CA 1
ATOM 1443 C C . GLY A 1 189 ? -9.724 4.553 16.291 1.00 92.81 189 GLY A C 1
ATOM 1444 O O . GLY A 1 189 ? -9.317 5.583 15.746 1.00 92.81 189 GLY A O 1
ATOM 1445 N N . ALA A 1 190 ? -9.280 3.343 15.942 1.00 97.69 190 ALA A N 1
ATOM 1446 C CA . ALA A 1 190 ? -8.339 3.082 14.858 1.00 97.69 190 ALA A CA 1
ATOM 1447 C C . ALA A 1 190 ? -9.007 3.176 13.475 1.00 97.69 190 ALA A C 1
ATOM 1449 O O . ALA A 1 190 ? -10.235 3.256 13.354 1.00 97.69 190 ALA A O 1
ATOM 1450 N N . LYS A 1 191 ? -8.199 3.177 12.411 1.00 98.50 191 LYS A N 1
ATOM 1451 C CA . LYS A 1 191 ? -8.692 3.338 11.035 1.00 98.50 191 LYS A CA 1
ATOM 1452 C C . LYS A 1 191 ? -8.164 2.273 10.085 1.00 98.50 191 LYS A C 1
ATOM 1454 O O . LYS A 1 191 ? -7.082 1.730 10.270 1.00 98.50 191 LYS A O 1
ATOM 1459 N N . LEU A 1 192 ? -8.920 2.039 9.025 1.00 98.75 192 LEU A N 1
ATOM 1460 C CA . LEU A 1 192 ? -8.465 1.393 7.806 1.00 98.75 192 LEU A CA 1
ATOM 1461 C C . LEU A 1 192 ? -8.506 2.422 6.682 1.00 98.75 192 LEU A C 1
ATOM 1463 O O . LEU A 1 192 ? -9.499 3.139 6.541 1.00 98.75 192 LEU A O 1
ATOM 1467 N N . MET A 1 193 ? -7.443 2.495 5.887 1.00 98.75 193 MET A N 1
ATOM 1468 C CA . MET A 1 193 ? -7.424 3.298 4.669 1.00 98.75 193 MET A CA 1
ATOM 1469 C C . MET A 1 193 ? -6.927 2.456 3.500 1.00 98.75 193 MET A C 1
ATOM 1471 O O . MET A 1 193 ? -5.902 1.789 3.617 1.00 98.75 193 MET A O 1
ATOM 1475 N N . ALA A 1 194 ? -7.641 2.476 2.380 1.00 98.56 194 ALA A N 1
ATOM 1476 C CA . ALA A 1 194 ? -7.235 1.721 1.201 1.00 98.56 194 ALA A CA 1
ATOM 1477 C C . ALA A 1 194 ? -7.444 2.513 -0.088 1.00 98.56 194 ALA A C 1
ATOM 1479 O O . ALA A 1 194 ? -8.458 3.198 -0.231 1.00 98.56 194 ALA A O 1
ATOM 1480 N N . GLU A 1 195 ? -6.491 2.414 -1.012 1.00 98.12 195 GLU A N 1
ATOM 1481 C CA . GLU A 1 195 ? -6.637 2.947 -2.371 1.00 98.12 195 GLU A CA 1
ATOM 1482 C C . GLU A 1 195 ? -7.647 2.117 -3.175 1.00 98.12 195 GLU A C 1
ATOM 1484 O O . GLU A 1 195 ? -7.829 0.929 -2.903 1.00 98.12 195 GLU A O 1
ATOM 1489 N N . PHE A 1 196 ? -8.322 2.737 -4.145 1.00 97.06 196 PHE A N 1
ATOM 1490 C CA . PHE A 1 196 ? -9.220 2.088 -5.094 1.00 97.06 196 PHE A CA 1
ATOM 1491 C C . PHE A 1 196 ? -9.272 2.766 -6.469 1.00 97.06 196 PHE A C 1
ATOM 1493 O O . PHE A 1 196 ? -8.906 3.934 -6.645 1.00 97.06 196 PHE A O 1
ATOM 1500 N N . GLY A 1 197 ? -9.766 2.012 -7.455 1.00 93.69 197 GLY A N 1
ATOM 1501 C CA . GLY A 1 197 ? -9.883 2.430 -8.847 1.00 93.69 197 GLY A CA 1
ATOM 1502 C C . GLY A 1 197 ? -11.133 3.258 -9.168 1.00 93.69 197 GLY A C 1
ATOM 1503 O O . GLY A 1 197 ? -12.084 3.373 -8.394 1.00 93.69 197 GLY A O 1
ATOM 1504 N N . ASP A 1 198 ? -11.148 3.845 -10.364 1.00 92.06 198 ASP A N 1
ATOM 1505 C CA . ASP A 1 198 ? -12.256 4.688 -10.825 1.00 92.06 198 ASP A CA 1
ATOM 1506 C C . ASP A 1 198 ? -13.616 3.977 -10.765 1.00 92.06 198 ASP A C 1
ATOM 1508 O O . ASP A 1 198 ? -13.767 2.822 -11.157 1.00 92.06 198 ASP A O 1
ATOM 1512 N N . GLY A 1 199 ? -14.637 4.698 -10.297 1.00 93.88 199 GLY A N 1
ATOM 1513 C CA . GLY A 1 199 ? -16.017 4.207 -10.261 1.00 93.88 199 GLY A CA 1
ATOM 1514 C C . GLY A 1 199 ? -16.344 3.220 -9.132 1.00 93.88 199 GLY A C 1
ATOM 1515 O O . GLY A 1 199 ? -17.505 2.837 -9.009 1.00 93.88 199 GLY A O 1
ATOM 1516 N N . GLN A 1 200 ? -15.384 2.845 -8.277 1.00 96.19 200 GLN A N 1
ATOM 1517 C CA . GLN A 1 200 ? -15.615 1.882 -7.185 1.00 96.19 200 GLN A CA 1
ATOM 1518 C C . GLN A 1 200 ? -16.092 2.522 -5.870 1.00 96.19 200 GLN A C 1
ATOM 1520 O O . GLN A 1 200 ? -16.608 1.820 -5.002 1.00 96.19 200 GLN A O 1
ATOM 1525 N N . ALA A 1 201 ? -15.987 3.849 -5.727 1.00 97.44 201 ALA A N 1
ATOM 1526 C CA . ALA A 1 201 ? -16.233 4.566 -4.470 1.00 97.44 201 ALA A CA 1
ATOM 1527 C C . ALA A 1 201 ? -17.569 4.212 -3.790 1.00 97.44 201 ALA A C 1
ATOM 1529 O O . ALA A 1 201 ? -17.580 3.832 -2.622 1.00 97.44 201 ALA A O 1
ATOM 1530 N N . ALA A 1 202 ? -18.692 4.309 -4.513 1.00 97.81 202 ALA A N 1
ATOM 1531 C CA . ALA A 1 202 ? -20.017 4.044 -3.944 1.00 97.81 202 ALA A CA 1
ATOM 1532 C C . ALA A 1 202 ? -20.161 2.584 -3.482 1.00 97.81 202 ALA A C 1
ATOM 1534 O O . ALA A 1 202 ? -20.587 2.331 -2.360 1.00 97.81 202 ALA A O 1
ATOM 1535 N N . ALA A 1 203 ? -19.720 1.632 -4.312 1.00 98.06 203 ALA A N 1
ATOM 1536 C CA . ALA A 1 203 ? -19.780 0.209 -3.991 1.00 98.06 203 ALA A CA 1
ATOM 1537 C C . ALA A 1 203 ? -18.912 -0.151 -2.774 1.00 98.06 203 ALA A C 1
ATOM 1539 O O . ALA A 1 203 ? -19.327 -0.954 -1.941 1.00 98.06 203 ALA A O 1
ATOM 1540 N N . ILE A 1 204 ? -17.728 0.457 -2.644 1.00 98.44 204 ILE A N 1
ATOM 1541 C CA . ILE A 1 204 ? -16.848 0.270 -1.484 1.00 98.44 204 ILE A CA 1
ATOM 1542 C C . ILE A 1 204 ? -17.493 0.854 -0.220 1.00 98.44 204 ILE A C 1
ATOM 1544 O O . ILE A 1 204 ? -17.524 0.188 0.812 1.00 98.44 204 ILE A O 1
ATOM 1548 N N . VAL A 1 205 ? -18.041 2.071 -0.283 1.00 98.44 205 VAL A N 1
ATOM 1549 C CA . VAL A 1 205 ? -18.705 2.696 0.875 1.00 98.44 205 VAL A CA 1
ATOM 1550 C C . VAL A 1 205 ? -19.886 1.854 1.357 1.00 98.44 205 VAL A C 1
ATOM 1552 O O . VAL A 1 205 ? -20.015 1.610 2.561 1.00 98.44 205 VAL A O 1
ATOM 1555 N N . ASP A 1 206 ? -20.711 1.368 0.430 1.00 98.38 206 ASP A N 1
ATOM 1556 C CA . ASP A 1 206 ? -21.850 0.506 0.741 1.00 98.38 206 ASP A CA 1
ATOM 1557 C C . ASP A 1 206 ? -21.395 -0.824 1.353 1.00 98.38 206 ASP A C 1
ATOM 1559 O O . ASP A 1 206 ? -21.967 -1.262 2.351 1.00 98.38 206 ASP A O 1
ATOM 1563 N N . LEU A 1 207 ? -20.337 -1.436 0.811 1.00 98.44 207 LEU A N 1
ATOM 1564 C CA . LEU A 1 207 ? -19.767 -2.688 1.311 1.00 98.44 207 LEU A CA 1
ATOM 1565 C C . LEU A 1 207 ? -19.303 -2.569 2.769 1.00 98.44 207 LEU A C 1
ATOM 1567 O O . LEU A 1 207 ? -19.697 -3.376 3.610 1.00 98.44 207 LEU A O 1
ATOM 1571 N N . PHE A 1 208 ? -18.507 -1.547 3.093 1.00 98.50 208 PHE A N 1
ATOM 1572 C CA . PHE A 1 208 ? -18.035 -1.331 4.464 1.00 98.50 208 PHE A CA 1
ATOM 1573 C C . PHE A 1 208 ? -19.191 -0.974 5.410 1.00 98.50 208 PHE A C 1
ATOM 1575 O O . PHE A 1 208 ? -19.233 -1.436 6.551 1.00 98.50 208 PHE A O 1
ATOM 1582 N N . SER A 1 209 ? -20.170 -0.202 4.938 1.00 97.38 209 SER A N 1
ATOM 1583 C CA . SER A 1 209 ? -21.349 0.154 5.736 1.00 97.38 209 SER A CA 1
ATOM 1584 C C . SER A 1 209 ? -22.207 -1.077 6.062 1.00 97.38 209 SER A C 1
ATOM 1586 O O . SER A 1 209 ? -22.640 -1.246 7.202 1.00 97.38 209 SER A O 1
ATOM 1588 N N . GLN A 1 210 ? -22.406 -1.981 5.097 1.00 97.81 210 GLN A N 1
ATOM 1589 C CA . GLN A 1 210 ? -23.108 -3.258 5.291 1.00 97.81 210 GLN A CA 1
ATOM 1590 C C . GLN A 1 210 ? -22.347 -4.212 6.216 1.00 97.81 210 GLN A C 1
ATOM 1592 O O . GLN A 1 210 ? -22.973 -4.942 6.984 1.00 97.81 210 GLN A O 1
ATOM 1597 N N . ALA A 1 211 ? -21.014 -4.164 6.197 1.00 97.38 211 ALA A N 1
ATOM 1598 C CA . ALA A 1 211 ? -20.158 -4.896 7.127 1.00 97.38 211 ALA A CA 1
ATOM 1599 C C . ALA A 1 211 ? -20.136 -4.296 8.551 1.00 97.38 211 ALA A C 1
ATOM 1601 O O . ALA A 1 211 ? -19.457 -4.818 9.430 1.00 97.38 211 ALA A O 1
ATOM 1602 N N . GLY A 1 212 ? -20.890 -3.220 8.812 1.00 96.75 212 GLY A N 1
ATOM 1603 C CA . GLY A 1 212 ? -21.065 -2.664 10.155 1.00 96.75 212 GLY A CA 1
ATOM 1604 C C . GLY A 1 212 ? -19.979 -1.677 10.585 1.00 96.75 212 GLY A C 1
ATOM 1605 O O . GLY A 1 212 ? -19.799 -1.451 11.783 1.00 96.75 212 GLY A O 1
ATOM 1606 N N . TRP A 1 213 ? -19.253 -1.067 9.644 1.00 97.75 213 TRP A N 1
ATOM 1607 C CA . TRP A 1 213 ? -18.306 -0.002 9.972 1.00 97.75 213 TRP A CA 1
ATOM 1608 C C . TRP A 1 213 ? -19.045 1.281 10.400 1.00 97.75 213 TRP A C 1
ATOM 1610 O O . TRP A 1 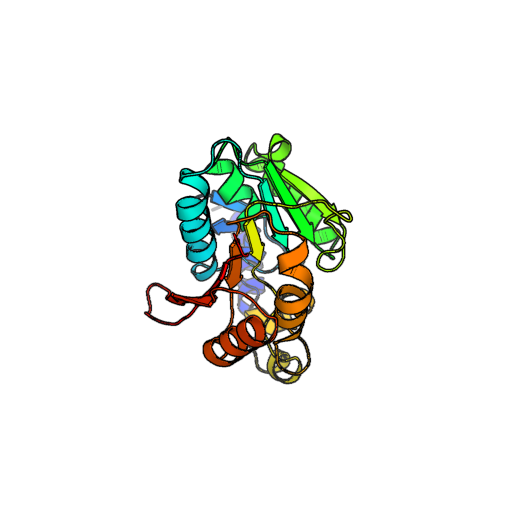213 ? -19.862 1.793 9.635 1.00 97.75 213 TRP A O 1
ATOM 1620 N N . PRO A 1 214 ? -18.759 1.847 11.591 1.00 95.69 214 PRO A N 1
ATOM 1621 C CA . PRO A 1 214 ? -19.473 3.021 12.108 1.00 95.69 214 PRO A CA 1
ATOM 1622 C C . PRO A 1 214 ? -19.349 4.290 11.261 1.00 95.69 214 PRO A C 1
ATOM 1624 O O . PRO A 1 214 ? -20.224 5.153 11.302 1.00 95.69 214 PRO A O 1
ATOM 1627 N N . SER A 1 215 ? -18.239 4.445 10.542 1.00 96.81 215 SER A N 1
ATOM 1628 C CA . SER A 1 215 ? -17.997 5.591 9.671 1.00 96.81 215 SER A CA 1
ATOM 1629 C C . SER A 1 215 ? -17.134 5.169 8.495 1.00 96.81 215 SER A C 1
ATOM 1631 O O . SER A 1 215 ? -16.072 4.575 8.693 1.00 96.81 215 SER A O 1
ATOM 1633 N N . VAL A 1 216 ? -17.594 5.503 7.291 1.00 98.12 216 VAL A N 1
ATOM 1634 C CA . VAL A 1 216 ? -16.896 5.255 6.031 1.00 98.12 216 VAL A CA 1
ATOM 1635 C C . VAL A 1 216 ? -16.965 6.528 5.199 1.00 98.12 216 VAL A C 1
ATOM 1637 O O . VAL A 1 216 ? -18.049 7.043 4.928 1.00 98.12 216 VAL A O 1
ATOM 1640 N N . THR A 1 217 ? -15.812 7.062 4.818 1.00 97.94 217 THR A N 1
ATOM 1641 C CA . THR A 1 217 ? -15.696 8.241 3.954 1.00 97.94 217 THR A CA 1
ATOM 1642 C C . THR A 1 217 ? -14.700 7.979 2.833 1.00 97.94 217 THR A C 1
ATOM 1644 O O . THR A 1 217 ? -13.992 6.972 2.835 1.00 97.94 217 THR A O 1
ATOM 1647 N N . THR A 1 218 ? -14.644 8.885 1.859 1.00 98.06 218 THR A N 1
ATOM 1648 C CA . THR A 1 218 ? -13.647 8.845 0.788 1.00 98.06 218 THR A CA 1
ATOM 1649 C C . THR A 1 218 ? -12.827 10.126 0.763 1.00 98.06 218 THR A C 1
ATOM 1651 O O . THR A 1 218 ? -13.354 11.204 1.047 1.00 98.06 218 THR A O 1
ATOM 1654 N N . ALA A 1 219 ? -11.558 10.019 0.384 1.00 97.38 219 ALA A N 1
ATOM 1655 C CA . ALA A 1 219 ? -10.706 11.159 0.071 1.00 97.38 219 ALA A CA 1
ATOM 1656 C C . ALA A 1 219 ? -10.402 11.211 -1.429 1.00 97.38 219 ALA A C 1
ATOM 1658 O O . ALA A 1 219 ? -10.260 10.175 -2.089 1.00 97.38 219 ALA A O 1
ATOM 1659 N N . ASN A 1 220 ? -10.310 12.435 -1.944 1.00 95.06 220 ASN A N 1
ATOM 1660 C CA . ASN A 1 220 ? -10.060 12.698 -3.352 1.00 95.06 220 ASN A CA 1
ATOM 1661 C C . ASN A 1 220 ? -8.578 12.977 -3.602 1.00 95.06 220 ASN A C 1
ATOM 1663 O O . ASN A 1 220 ? -7.922 13.606 -2.773 1.00 95.06 220 ASN A O 1
ATOM 1667 N N . ASP A 1 221 ? -8.090 12.574 -4.771 1.00 90.38 221 ASP A N 1
ATOM 1668 C CA . ASP A 1 221 ? -6.787 12.984 -5.285 1.00 90.38 221 ASP A CA 1
ATOM 1669 C C . ASP A 1 221 ? -6.752 14.458 -5.717 1.00 90.38 221 ASP A C 1
ATOM 1671 O O . ASP A 1 221 ? -7.745 15.195 -5.668 1.00 90.38 221 ASP A O 1
ATOM 1675 N N . LEU A 1 222 ? -5.574 14.894 -6.168 1.00 86.12 222 LEU A N 1
ATOM 1676 C CA . LEU A 1 222 ? -5.342 16.245 -6.683 1.00 86.12 222 LEU A CA 1
ATOM 1677 C C . LEU A 1 222 ? -6.168 16.565 -7.942 1.00 86.12 222 LEU A C 1
ATOM 1679 O O . LEU A 1 222 ? -6.339 17.738 -8.269 1.00 86.12 222 LEU A O 1
ATOM 1683 N N . SER A 1 223 ? -6.699 15.548 -8.626 1.00 88.38 223 SER A N 1
ATOM 1684 C CA . SER A 1 223 ? -7.611 15.679 -9.770 1.00 88.38 223 SER A CA 1
ATOM 1685 C C . SER A 1 223 ? -9.088 15.642 -9.352 1.00 88.38 223 SER A C 1
ATOM 1687 O O . SER A 1 223 ? -9.974 15.558 -10.206 1.00 88.38 223 SER A O 1
ATOM 1689 N N . HIS A 1 224 ? -9.363 15.723 -8.046 1.00 90.25 224 HIS A N 1
ATOM 1690 C CA . HIS A 1 224 ? -10.690 15.663 -7.438 1.00 90.25 224 HIS A CA 1
ATOM 1691 C C . HIS A 1 224 ? -11.445 14.345 -7.675 1.00 90.25 224 HIS A C 1
ATOM 1693 O O . HIS A 1 224 ? -12.670 14.319 -7.534 1.00 90.25 224 HIS A O 1
ATOM 1699 N N . GLN A 1 225 ? -10.743 13.254 -7.992 1.00 93.00 225 GLN A N 1
ATOM 1700 C CA . GLN A 1 225 ? -11.340 11.923 -8.101 1.00 93.00 225 GLN A CA 1
ATOM 1701 C C . GLN A 1 225 ? -11.216 11.172 -6.774 1.00 93.00 225 GLN A C 1
ATOM 1703 O O . GLN A 1 225 ? -10.157 11.225 -6.148 1.00 93.00 225 GLN A O 1
ATOM 1708 N N . PRO A 1 226 ? -12.265 10.468 -6.317 1.00 95.19 226 PRO A N 1
ATOM 1709 C CA . PRO A 1 226 ? -12.178 9.659 -5.109 1.00 95.19 226 PRO A CA 1
ATOM 1710 C C . PRO A 1 226 ? -11.180 8.514 -5.325 1.00 95.19 226 PRO A C 1
ATOM 1712 O O . PRO A 1 226 ? -11.297 7.767 -6.296 1.00 95.19 226 PRO A O 1
ATOM 1715 N N . ARG A 1 227 ? -10.205 8.387 -4.419 1.00 96.69 227 ARG A N 1
ATOM 1716 C CA . ARG A 1 227 ? -9.134 7.377 -4.501 1.00 96.69 227 ARG A CA 1
ATOM 1717 C C . ARG A 1 227 ? -8.972 6.540 -3.257 1.00 96.69 227 ARG A C 1
ATOM 1719 O O . ARG A 1 227 ? -8.558 5.398 -3.370 1.00 96.69 227 ARG A O 1
ATOM 1726 N N . ILE A 1 228 ? -9.246 7.102 -2.084 1.00 98.19 228 ILE A N 1
ATOM 1727 C CA . ILE A 1 228 ? -8.971 6.433 -0.814 1.00 98.19 228 ILE A CA 1
ATOM 1728 C C . ILE A 1 228 ? -10.278 6.252 -0.061 1.00 98.19 228 ILE A C 1
ATOM 1730 O O . ILE A 1 228 ? -11.002 7.227 0.139 1.00 98.19 228 ILE A O 1
ATOM 1734 N N . VAL A 1 229 ? -10.576 5.033 0.383 1.00 98.56 229 VAL A N 1
ATOM 1735 C CA . VAL A 1 229 ? -11.623 4.788 1.382 1.00 98.56 229 VAL A CA 1
ATOM 1736 C C . VAL A 1 229 ? -10.999 4.928 2.761 1.00 98.56 229 VAL A C 1
ATOM 1738 O O . VAL A 1 229 ? -9.888 4.457 2.984 1.00 98.56 229 VAL A O 1
ATOM 1741 N N . ILE A 1 230 ? -11.701 5.577 3.685 1.00 98.62 230 ILE A N 1
ATOM 1742 C CA . ILE A 1 230 ? -11.313 5.712 5.087 1.00 98.62 230 ILE A CA 1
ATOM 1743 C C . ILE A 1 230 ? -12.455 5.153 5.928 1.00 98.62 230 ILE A C 1
ATOM 1745 O O . ILE A 1 230 ? -13.522 5.760 6.020 1.00 98.62 230 ILE A O 1
ATOM 1749 N N . ALA A 1 231 ? -12.226 4.009 6.561 1.00 98.38 231 ALA A N 1
ATOM 1750 C CA . ALA A 1 231 ? -13.185 3.370 7.450 1.00 98.38 231 ALA A CA 1
ATOM 1751 C C . ALA A 1 231 ? -12.674 3.436 8.898 1.00 98.38 231 ALA A C 1
ATOM 1753 O O . ALA A 1 231 ? -11.507 3.153 9.169 1.00 98.38 231 ALA A O 1
ATOM 1754 N N . SER A 1 232 ? -13.518 3.856 9.840 1.00 96.62 232 SER A N 1
ATOM 1755 C CA . SER A 1 232 ? -13.139 3.978 11.258 1.00 96.62 232 SER A CA 1
ATOM 1756 C C . SER A 1 232 ? -13.704 2.823 12.072 1.00 96.62 232 SER A C 1
ATOM 1758 O O . SER A 1 232 ? -14.889 2.512 11.953 1.00 96.62 232 SER A O 1
ATOM 1760 N N . ALA A 1 233 ? -12.878 2.214 12.920 1.00 91.25 233 ALA A N 1
ATOM 1761 C CA . ALA A 1 233 ? -13.347 1.272 13.926 1.00 91.25 233 ALA A CA 1
ATOM 1762 C C . ALA A 1 233 ? -14.184 1.999 14.994 1.00 91.25 233 ALA A C 1
ATOM 1764 O O . ALA A 1 233 ? -14.035 3.204 15.220 1.00 91.25 233 ALA A O 1
ATOM 1765 N N . GLY A 1 234 ? -15.089 1.262 15.642 1.00 81.06 234 GLY A N 1
ATOM 1766 C CA . GLY A 1 234 ? -15.874 1.781 16.762 1.00 81.06 234 GLY A CA 1
ATOM 1767 C C . GLY A 1 234 ? -14.996 2.287 17.908 1.00 81.06 234 GLY A C 1
ATOM 1768 O O . GLY A 1 234 ? -13.839 1.885 18.044 1.00 81.06 234 GLY A O 1
ATOM 1769 N N . HIS A 1 235 ? -15.559 3.194 18.709 1.00 63.59 235 HIS A N 1
ATOM 1770 C CA . HIS A 1 235 ? -14.970 3.603 19.984 1.00 63.59 235 HIS A CA 1
ATOM 1771 C C . HIS A 1 235 ? -15.348 2.602 21.076 1.00 63.59 235 HIS A C 1
ATOM 1773 O O . HIS A 1 235 ? -16.532 2.199 21.103 1.00 63.59 235 HIS A O 1
#

Foldseek 3Di:
DDPVVVVLVVVLVVCVVLVADNCQSVQWDDAPNDIAGDHLQFDHDDNQCNVLLVVVCVQCVVPQQFEEEEEQCQLVRSVQVCCVVPVRYQYEYEHQDPVSLVNNCVRCVVSVRNVRYHYDHDDAPVSAPQQAAGQEYEYAAAQAAPVCLVVDDCNCNVRHDVRRHHCYRHSCNNLLSCLQPVLSRHDAFGKYKYFYDAPCQVVSQVSNVVSPFPDWDFDADPVRGTTMIITTHHD

Nearest PDB structures (foldseek):
  1nv8-assembly2_B  TM=9.291E-01  e=1.709E-23  Thermotoga maritima
  1sg9-assembly2_B  TM=9.103E-01  e=6.885E-23  Thermotoga maritima
  1vq1-assembly2_B  TM=9.202E-01  e=2.774E-22  Thermotoga maritima MSB8
  8g5s-assembly1_A  TM=6.539E-01  e=1.985E-09  Streptomyces sp. CB03234
  6ecu-assembly1_B  TM=6.184E-01  e=6.423E-10  Stigmatella aurantiaca

InterPro domains:
  IPR002052 DNA methylase, N-6 adenine-specific, conserved site [PS00092] (137-143)
  IPR004556 Methyltransferase HemK-like [TIGR00536] (2-231)
  IPR007848 Methyltransferase small domain [PF05175] (60-144)
  IPR019874 Release factor glutamine methyltransferase [MF_02126] (1-233)
  IPR019874 Release factor glutamine methyltransferase [TIGR03534] (2-229)
  IPR029063 S-adenosyl-L-methionine-dependent methyltransferase superfamily [G3DSA:3.40.50.150] (38-234)
  IPR029063 S-adenosyl-L-methionine-dependent methyltransferase superfamily [SSF53335] (16-200)
  IPR040758 Release factor glutamine methyltransferase, N-terminal domain [PF17827] (1-27)
  IPR050320 Protein N5-glutamine methyltransferase [PTHR18895] (2-231)